Protein AF-A6JK39-F1 (afdb_monomer)

Radius of gyration: 24.79 Å; Cα contacts (8 Å, |Δi|>4): 380; chains: 1; bounding box: 50×40×75 Å

Mean predicted aligned error: 10.91 Å

InterPro domains:
  IPR045126 Trafficking protein particle complex subunit TRAPPC10/Trs130 [PTHR13251] (16-190)

Secondary structure (DSSP, 8-state):
-EEE--SS-EEEEE-TTS-EEEEEE-EEEE-SSEEEEEPPP--TT-EEEE---EEEPPPPPPP---------------TTSHHHHTTSPEEEEEEEEEE-TT-SSPEEEEEEEEE-EEEEEEEEEETTEEEEEEEEEE-SSS-EEEEEEEEEETT--TTEEEEESS--SEEEE-TT-EEEEEEEEEESSSSPPPP-EEEEEEEE-

Solvent-accessible surface area (backbone atoms only — not comparable to full-atom values): 12607 Å² total; per-residue (Å²): 86,82,42,73,70,58,95,70,48,44,33,39,34,22,40,77,86,69,45,82,73,50,73,44,66,50,47,75,50,78,55,90,56,41,34,40,36,34,52,61,86,72,67,87,74,47,45,79,48,70,72,85,55,78,44,73,54,80,76,77,78,74,76,83,74,81,78,88,75,91,80,88,88,88,81,83,87,79,95,80,61,73,78,67,62,79,69,55,53,56,68,48,75,38,35,39,34,36,40,42,74,94,46,99,59,66,50,77,45,83,44,77,47,64,46,48,65,48,78,49,79,46,82,46,74,61,87,92,44,38,29,45,36,38,38,43,30,33,51,36,88,58,48,33,43,34,28,68,63,44,70,44,67,73,62,71,56,88,53,57,43,72,44,76,73,58,72,59,68,64,45,79,44,46,49,68,34,74,50,72,41,39,26,41,52,48,67,78,55,88,78,71,77,82,85,43,72,46,76,49,66,45,76,45,113

Foldseek 3Di:
DKDWPDPFFKKWKAALVRHTDDMDGWDWDDDPAEIETEDDDDDPNIDIDTDTDMDDDPDPPDPPPPPDDDDDDDDDDDPPCPVVVVQAWDKDKHWYWYHYNVDPGTDIDIDIDTDQWDKDWDWDDDPPKIKIKIKIWGSDQAKKKKADKDKDFPVPPPFKDWAWDDDDRIDIAHHGGIDMTMTIIGGDDPPDDDGRIDIDIDMDD

Structure (mmCIF, N/CA/C/O backbone):
data_AF-A6JK39-F1
#
_entry.id   AF-A6JK39-F1
#
loop_
_atom_site.group_PDB
_atom_site.id
_atom_site.type_symbol
_atom_site.label_atom_id
_atom_site.label_alt_id
_atom_site.label_comp_id
_atom_site.label_asym_id
_atom_site.label_entity_id
_atom_site.label_seq_id
_atom_site.pdbx_PDB_ins_code
_atom_site.Cartn_x
_atom_site.Cartn_y
_atom_site.Cartn_z
_atom_site.occupancy
_atom_site.B_iso_or_equiv
_atom_site.auth_seq_id
_atom_site.auth_comp_id
_atom_site.auth_asym_id
_atom_site.auth_atom_id
_atom_site.pdbx_PDB_model_num
ATOM 1 N N . MET A 1 1 ? 12.498 -3.479 1.768 1.00 58.28 1 MET A N 1
ATOM 2 C CA . MET A 1 1 ? 13.118 -4.355 0.742 1.00 58.28 1 MET A CA 1
ATOM 3 C C . MET A 1 1 ? 12.295 -4.226 -0.526 1.00 58.28 1 MET A C 1
ATOM 5 O O . MET A 1 1 ? 11.076 -4.342 -0.426 1.00 58.28 1 MET A O 1
ATOM 9 N N . LEU A 1 2 ? 12.926 -3.950 -1.671 1.00 66.94 2 LEU A N 1
ATOM 10 C CA . LEU A 1 2 ? 12.233 -3.969 -2.959 1.00 66.94 2 LEU A CA 1
ATOM 11 C C . LEU A 1 2 ? 12.022 -5.397 -3.452 1.00 66.94 2 LEU A C 1
ATOM 13 O O . LEU A 1 2 ? 12.954 -6.198 -3.445 1.00 66.94 2 LEU A O 1
ATOM 17 N N . ILE A 1 3 ? 10.814 -5.677 -3.919 1.00 63.34 3 ILE A N 1
ATOM 18 C CA . ILE A 1 3 ? 10.413 -6.934 -4.540 1.00 63.34 3 ILE A CA 1
ATOM 19 C C . ILE A 1 3 ? 10.026 -6.631 -5.985 1.00 63.34 3 ILE A C 1
ATOM 21 O O . ILE A 1 3 ? 9.256 -5.712 -6.246 1.00 63.34 3 ILE A O 1
ATOM 25 N N . LEU A 1 4 ? 10.571 -7.407 -6.918 1.00 68.62 4 LEU A N 1
ATOM 26 C CA . LEU A 1 4 ? 10.144 -7.412 -8.315 1.00 68.62 4 LEU A CA 1
ATOM 27 C C . LEU A 1 4 ? 9.146 -8.554 -8.492 1.00 68.62 4 LEU A C 1
ATOM 29 O O . LEU A 1 4 ? 9.452 -9.694 -8.144 1.00 68.62 4 LEU A O 1
ATOM 33 N N . CYS A 1 5 ? 7.940 -8.232 -8.952 1.00 56.53 5 CYS A N 1
ATOM 34 C CA . CYS A 1 5 ? 6.771 -9.098 -8.760 1.00 56.53 5 CYS A CA 1
ATOM 35 C C . CYS A 1 5 ? 6.516 -10.081 -9.894 1.00 56.53 5 CYS A C 1
ATOM 37 O O . CYS A 1 5 ? 5.834 -11.085 -9.689 1.00 56.53 5 CYS A O 1
ATOM 39 N N . GLN A 1 6 ? 7.074 -9.829 -11.074 1.00 59.44 6 GLN A N 1
ATOM 40 C CA . GLN A 1 6 ? 6.840 -10.695 -12.217 1.00 59.44 6 GLN A CA 1
ATOM 41 C C . GLN A 1 6 ? 7.692 -11.965 -12.141 1.00 59.44 6 GLN A C 1
ATOM 43 O O . GLN A 1 6 ? 8.908 -11.919 -11.939 1.00 59.44 6 GLN A O 1
ATOM 48 N N . ALA A 1 7 ? 7.028 -13.106 -12.360 1.00 58.22 7 ALA A N 1
ATOM 49 C CA . ALA A 1 7 ? 7.650 -14.428 -12.435 1.00 58.22 7 ALA A CA 1
ATOM 50 C C . ALA A 1 7 ? 8.670 -14.534 -13.587 1.00 58.22 7 ALA A C 1
ATOM 52 O O . ALA A 1 7 ? 9.632 -15.291 -13.487 1.00 58.22 7 ALA A O 1
ATOM 53 N N . GLU A 1 8 ? 8.502 -13.733 -14.645 1.00 67.19 8 GLU A N 1
ATOM 54 C CA . GLU A 1 8 ? 9.437 -13.627 -15.764 1.00 67.19 8 GLU A CA 1
ATOM 55 C C . GLU A 1 8 ? 9.634 -12.152 -16.144 1.00 67.19 8 GLU A C 1
ATOM 57 O O . GLU A 1 8 ? 8.937 -11.618 -17.000 1.00 67.19 8 GLU A O 1
ATOM 62 N N . ASN A 1 9 ? 10.593 -11.470 -15.509 1.00 83.88 9 ASN A N 1
ATOM 63 C CA . ASN A 1 9 ? 11.002 -10.121 -15.916 1.00 83.88 9 ASN A CA 1
ATOM 64 C C . ASN A 1 9 ? 11.696 -10.205 -17.290 1.00 83.88 9 ASN A C 1
ATOM 66 O O . ASN A 1 9 ? 12.891 -10.509 -17.364 1.00 83.88 9 ASN A O 1
ATOM 70 N N . ARG A 1 10 ? 10.949 -10.013 -18.384 1.00 89.88 10 ARG A N 1
ATOM 71 C CA . ARG A 1 10 ? 11.444 -10.166 -19.763 1.00 89.88 10 ARG A CA 1
ATOM 72 C C . ARG A 1 10 ? 11.670 -8.823 -20.442 1.00 89.88 10 ARG A C 1
ATOM 74 O O . ARG A 1 10 ? 10.993 -7.838 -20.174 1.00 89.88 10 ARG A O 1
ATOM 81 N N . ALA A 1 11 ? 12.613 -8.833 -21.371 1.00 93.19 11 ALA A N 1
ATOM 82 C CA . ALA A 1 11 ? 12.852 -7.761 -22.313 1.00 93.19 11 ALA A CA 1
ATOM 83 C C . ALA A 1 11 ? 12.685 -8.278 -23.742 1.00 93.19 11 ALA A C 1
ATOM 85 O O . ALA A 1 11 ? 13.106 -9.394 -24.065 1.00 93.19 11 ALA A O 1
ATOM 86 N N . VAL A 1 12 ? 12.080 -7.461 -24.596 1.00 94.19 12 VAL A N 1
ATOM 87 C CA . VAL A 1 12 ? 11.903 -7.714 -26.026 1.00 94.19 12 VAL A CA 1
ATOM 88 C C . VAL A 1 12 ? 12.890 -6.847 -26.796 1.00 94.19 12 VAL A C 1
ATOM 90 O O . VAL A 1 12 ? 13.057 -5.663 -26.508 1.00 94.19 12 VAL A O 1
ATOM 93 N N . VAL A 1 13 ? 13.574 -7.451 -27.761 1.00 95.06 13 VAL A N 1
ATOM 94 C CA . VAL A 1 13 ? 14.535 -6.786 -28.637 1.00 95.06 13 VAL A CA 1
ATOM 95 C C . VAL A 1 13 ? 13.894 -6.606 -30.003 1.00 95.06 13 VAL A C 1
ATOM 97 O O . VAL A 1 13 ? 13.569 -7.589 -30.668 1.00 95.06 13 VAL A O 1
ATOM 100 N N . TYR A 1 14 ? 13.778 -5.362 -30.443 1.00 95.50 14 TYR A N 1
ATOM 101 C CA . TYR A 1 14 ? 13.292 -4.989 -31.763 1.0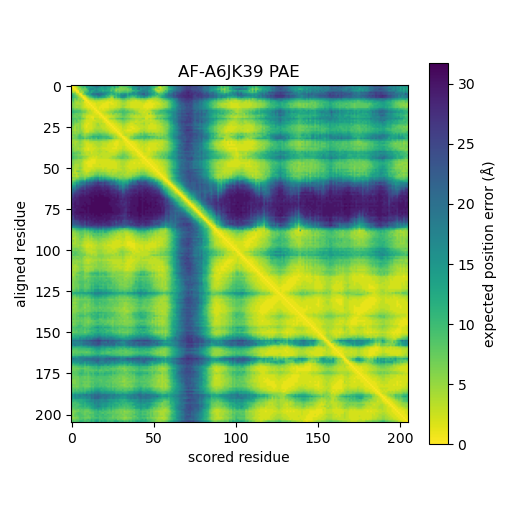0 95.50 14 TYR A CA 1
ATOM 102 C C . TYR A 1 14 ? 14.437 -4.522 -32.658 1.00 95.50 14 TYR A C 1
ATOM 104 O O . TYR A 1 14 ? 15.380 -3.875 -32.197 1.00 95.50 14 TYR A O 1
ATOM 112 N N . SER A 1 15 ? 14.335 -4.804 -33.952 1.00 92.75 15 SER A N 1
ATOM 113 C CA . SER A 1 15 ? 15.200 -4.221 -34.974 1.00 92.75 15 SER A CA 1
ATOM 114 C C . SER A 1 15 ? 14.974 -2.709 -35.099 1.00 92.75 15 SER A C 1
ATOM 116 O O . SER A 1 15 ? 14.016 -2.134 -34.571 1.00 92.75 15 SER A O 1
ATOM 118 N N . ASN A 1 16 ? 15.825 -2.053 -35.886 1.00 90.12 16 ASN A N 1
ATOM 119 C CA . ASN A 1 16 ? 15.630 -0.657 -36.281 1.00 90.12 16 ASN A CA 1
ATOM 120 C C . ASN A 1 16 ? 14.340 -0.423 -37.098 1.00 90.12 16 ASN A C 1
ATOM 122 O O . ASN A 1 16 ? 13.862 0.708 -37.157 1.00 90.12 16 ASN A O 1
ATOM 126 N N . THR A 1 17 ? 13.769 -1.469 -37.705 1.00 92.12 17 THR A N 1
ATOM 127 C CA . THR A 1 17 ? 12.480 -1.441 -38.417 1.00 92.12 17 THR A CA 1
ATOM 128 C C . THR A 1 17 ? 11.285 -1.764 -37.517 1.00 92.12 17 THR A C 1
ATOM 130 O O . THR A 1 17 ? 10.167 -1.821 -38.018 1.00 92.12 17 THR A O 1
ATOM 133 N N . ARG A 1 18 ? 11.496 -1.911 -36.196 1.00 91.06 18 ARG A N 1
ATOM 134 C CA . ARG A 1 18 ? 10.483 -2.300 -35.192 1.00 91.06 18 ARG A CA 1
ATOM 135 C C . ARG A 1 18 ? 9.957 -3.731 -35.333 1.00 91.06 18 ARG A C 1
ATOM 137 O O . ARG A 1 18 ? 8.893 -4.049 -34.814 1.00 91.06 18 ARG A O 1
ATOM 144 N N . GLU A 1 19 ? 10.719 -4.612 -35.970 1.00 93.25 19 GLU A N 1
ATOM 145 C CA . GLU A 1 19 ? 10.404 -6.041 -36.011 1.00 93.25 19 GLU A CA 1
ATOM 146 C C . GLU A 1 19 ? 10.972 -6.735 -34.771 1.00 93.25 19 GLU A C 1
ATOM 148 O O . GLU A 1 19 ? 12.136 -6.532 -34.415 1.00 93.25 19 GLU A O 1
ATOM 153 N N . GLU A 1 20 ? 10.160 -7.548 -34.094 1.00 94.12 20 GLU A N 1
ATOM 154 C CA . GLU A 1 20 ? 10.622 -8.327 -32.945 1.00 94.12 20 GLU A CA 1
ATOM 155 C C . GLU A 1 20 ? 11.677 -9.344 -33.393 1.00 94.12 20 GLU A C 1
ATOM 157 O O . GLU A 1 20 ? 11.421 -10.225 -34.211 1.00 94.12 20 GLU A O 1
ATOM 162 N N . CYS A 1 21 ? 12.880 -9.216 -32.843 1.00 91.69 21 CYS A N 1
ATOM 163 C CA . CYS A 1 21 ? 14.009 -10.088 -33.148 1.00 91.69 21 CYS A CA 1
ATOM 164 C C . CYS A 1 21 ? 14.170 -11.199 -32.111 1.00 91.69 21 CYS A C 1
ATOM 166 O O . CYS A 1 21 ? 14.594 -12.305 -32.442 1.00 91.69 21 CYS A O 1
ATOM 168 N N . SER A 1 22 ? 13.912 -10.894 -30.836 1.00 91.88 22 SER A N 1
ATOM 169 C CA . SER A 1 22 ? 14.078 -11.851 -29.739 1.00 91.88 22 SER A CA 1
ATOM 170 C C . SER A 1 22 ? 13.420 -11.364 -28.454 1.00 91.88 22 SER A C 1
ATOM 172 O O . SER A 1 22 ? 13.196 -10.168 -28.280 1.00 91.88 22 SER A O 1
ATOM 174 N N . SER A 1 23 ? 13.205 -12.280 -27.511 1.00 92.69 23 SER A N 1
ATOM 175 C CA . SER A 1 23 ? 12.793 -11.946 -26.152 1.00 92.69 23 SER A CA 1
ATOM 176 C C . SER A 1 23 ? 13.567 -12.781 -25.132 1.00 92.69 23 SER A C 1
ATOM 178 O O . SER A 1 23 ? 13.673 -14.004 -25.265 1.00 92.69 23 SER A O 1
ATOM 180 N N . ALA A 1 24 ? 14.116 -12.125 -24.110 1.00 91.69 24 ALA A N 1
ATOM 181 C CA . ALA A 1 24 ? 15.035 -12.715 -23.139 1.00 91.69 24 ALA A CA 1
ATOM 182 C C . ALA A 1 24 ? 14.748 -12.235 -21.709 1.00 91.69 24 ALA A C 1
ATOM 184 O O . ALA A 1 24 ? 14.166 -11.174 -21.503 1.00 91.69 24 ALA A O 1
ATOM 185 N N . LEU A 1 25 ? 15.170 -13.016 -20.713 1.00 91.25 25 LEU A N 1
ATOM 186 C CA . LEU A 1 25 ? 15.047 -12.644 -19.301 1.00 91.25 25 LEU A CA 1
ATOM 187 C C . LEU A 1 25 ? 16.064 -11.561 -18.920 1.00 91.25 25 LEU A C 1
ATOM 189 O O . LEU A 1 25 ? 17.230 -11.613 -19.322 1.00 91.25 25 LEU A O 1
ATOM 193 N N . LEU A 1 26 ? 15.622 -10.617 -18.094 1.00 91.31 26 LEU A N 1
ATOM 194 C CA . LEU A 1 26 ? 16.473 -9.631 -17.442 1.00 91.31 26 LEU A CA 1
ATOM 195 C C . LEU A 1 26 ? 17.337 -10.302 -16.371 1.00 91.31 26 LEU A C 1
ATOM 197 O O . LEU A 1 26 ? 16.873 -11.154 -15.609 1.00 91.31 26 LEU A O 1
ATOM 201 N N . ARG A 1 27 ? 18.604 -9.892 -16.273 1.00 90.00 27 ARG A N 1
ATOM 202 C CA . ARG A 1 27 ? 19.486 -10.335 -15.185 1.00 90.00 27 ARG A CA 1
ATOM 203 C C . ARG A 1 27 ? 19.312 -9.409 -13.999 1.00 90.00 27 ARG A C 1
ATOM 205 O O . ARG A 1 27 ? 19.767 -8.274 -14.044 1.00 90.00 27 ARG A O 1
ATOM 212 N N . ILE A 1 28 ? 18.683 -9.891 -12.940 1.00 89.19 28 ILE A N 1
ATOM 213 C CA . ILE A 1 28 ? 18.384 -9.076 -11.763 1.00 89.19 28 ILE A CA 1
ATOM 214 C C . ILE A 1 28 ? 19.277 -9.504 -10.603 1.00 89.19 28 ILE A C 1
ATOM 216 O O . ILE A 1 28 ? 19.364 -10.686 -10.275 1.00 89.19 28 ILE A O 1
ATOM 220 N N . GLN A 1 29 ? 19.924 -8.530 -9.971 1.00 87.25 29 GLN A N 1
ATOM 221 C CA . GLN A 1 29 ? 20.688 -8.710 -8.740 1.00 87.25 29 GLN A CA 1
ATOM 222 C C . GLN A 1 29 ?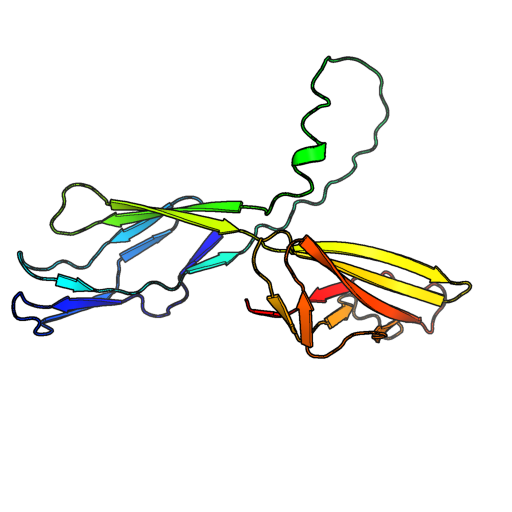 20.243 -7.659 -7.726 1.00 87.25 29 GLN A C 1
ATOM 224 O O . GLN A 1 29 ? 20.483 -6.467 -7.906 1.00 87.25 29 GLN A O 1
ATOM 229 N N . SER A 1 30 ? 19.568 -8.087 -6.664 1.00 83.25 30 SER A N 1
ATOM 230 C CA . SER A 1 30 ? 19.046 -7.197 -5.625 1.00 83.25 30 SER A CA 1
ATOM 231 C C . SER A 1 30 ? 19.944 -7.173 -4.390 1.00 83.25 30 SER A C 1
ATOM 233 O O . SER A 1 30 ? 20.369 -8.218 -3.903 1.00 83.25 30 SER A O 1
ATOM 235 N N . SER A 1 31 ? 20.161 -5.978 -3.847 1.00 78.81 31 SER A N 1
ATOM 236 C CA . SER A 1 31 ? 20.699 -5.735 -2.504 1.00 78.81 31 SER A CA 1
ATOM 237 C C . SER A 1 31 ? 19.721 -4.872 -1.697 1.00 78.81 31 SER A C 1
ATOM 239 O O . SER A 1 31 ? 18.717 -4.401 -2.233 1.00 78.81 31 SER A O 1
ATOM 241 N N . ASP A 1 32 ? 20.036 -4.600 -0.429 1.00 71.06 32 ASP A N 1
ATOM 242 C CA . ASP A 1 32 ? 19.171 -3.807 0.459 1.00 71.06 32 ASP A CA 1
ATOM 243 C C . ASP A 1 32 ? 18.898 -2.381 -0.037 1.00 71.06 32 ASP A C 1
ATOM 245 O O . ASP A 1 32 ? 17.873 -1.799 0.311 1.00 71.06 32 ASP A O 1
ATOM 249 N N . LYS A 1 33 ? 19.815 -1.799 -0.821 1.00 74.56 33 LYS A N 1
ATOM 250 C CA . LYS A 1 33 ? 19.746 -0.388 -1.251 1.00 74.56 33 LYS A CA 1
ATOM 251 C C . LYS A 1 33 ? 19.745 -0.189 -2.761 1.00 74.56 33 LYS A C 1
ATOM 253 O O . LYS A 1 33 ? 19.384 0.888 -3.239 1.00 74.56 33 LYS A O 1
ATOM 258 N N . VAL A 1 34 ? 20.223 -1.185 -3.502 1.00 82.88 34 VAL A N 1
ATOM 259 C CA . VAL A 1 34 ? 20.406 -1.095 -4.950 1.00 82.88 34 VAL A CA 1
ATOM 260 C C . VAL A 1 34 ? 19.966 -2.392 -5.607 1.00 82.88 34 VAL A C 1
ATOM 262 O O . VAL A 1 34 ? 20.377 -3.470 -5.179 1.00 82.88 34 VAL A O 1
ATOM 265 N N . THR A 1 35 ? 19.181 -2.284 -6.673 1.00 89.25 35 THR A N 1
ATOM 266 C CA . THR A 1 35 ? 18.868 -3.405 -7.566 1.00 89.25 35 THR A CA 1
ATOM 267 C C . THR A 1 35 ? 19.543 -3.171 -8.910 1.00 89.25 35 THR A C 1
ATOM 269 O O . THR A 1 35 ? 19.259 -2.167 -9.556 1.00 89.25 35 THR A O 1
ATOM 272 N N . SER A 1 36 ? 20.434 -4.071 -9.327 1.00 90.94 36 SER A N 1
ATOM 273 C CA . SER A 1 36 ? 21.041 -4.051 -10.663 1.00 90.94 36 SER A CA 1
ATOM 274 C C . SER A 1 36 ? 20.210 -4.874 -11.637 1.00 90.94 36 SER A C 1
ATOM 276 O O . SER A 1 36 ? 19.794 -5.988 -11.312 1.00 90.94 36 SER A O 1
ATOM 278 N N . ILE A 1 37 ? 19.984 -4.330 -12.827 1.00 92.31 37 ILE A N 1
ATOM 279 C CA . ILE A 1 37 ? 19.212 -4.928 -13.910 1.00 92.31 37 ILE A CA 1
ATOM 280 C C . ILE A 1 37 ? 20.078 -4.917 -15.165 1.00 92.31 37 ILE A C 1
ATOM 282 O O . ILE A 1 37 ? 20.282 -3.879 -15.790 1.00 92.31 37 ILE A O 1
ATOM 286 N N . GLY A 1 38 ? 20.578 -6.087 -15.541 1.00 92.69 38 GLY A N 1
ATOM 287 C CA . GLY A 1 38 ? 21.288 -6.302 -16.791 1.00 92.69 38 GLY A CA 1
ATOM 288 C C . GLY A 1 38 ? 20.319 -6.579 -17.930 1.00 92.69 38 GLY A C 1
ATOM 289 O O . GLY A 1 38 ? 19.594 -7.580 -17.901 1.00 92.69 38 GLY A O 1
ATOM 290 N N . LEU A 1 39 ? 20.341 -5.711 -18.941 1.00 93.88 39 LEU A N 1
ATOM 291 C CA . LEU A 1 39 ? 19.601 -5.910 -20.183 1.00 93.88 39 LEU A CA 1
ATOM 292 C C . LEU A 1 39 ? 20.247 -7.031 -21.023 1.00 93.88 39 LEU A C 1
ATOM 294 O O . LEU A 1 39 ? 21.458 -7.265 -20.923 1.00 93.88 39 LEU A O 1
ATOM 298 N N . PRO A 1 40 ? 19.469 -7.750 -21.854 1.00 93.56 40 PRO A N 1
ATOM 299 C CA . PRO A 1 40 ? 20.019 -8.776 -22.730 1.00 93.56 40 PRO A CA 1
ATOM 300 C C . PRO A 1 40 ? 20.968 -8.173 -23.770 1.00 93.56 40 PRO A C 1
ATOM 302 O O . PRO A 1 40 ? 20.851 -7.013 -24.158 1.00 93.56 40 PRO A O 1
ATOM 305 N N . THR A 1 41 ? 21.902 -8.984 -24.263 1.00 91.75 41 THR A N 1
ATOM 306 C CA . THR A 1 41 ? 22.772 -8.590 -25.374 1.00 91.75 41 THR A CA 1
ATOM 307 C C . THR A 1 41 ? 21.953 -8.405 -26.644 1.00 91.75 41 THR A C 1
ATOM 309 O O . THR A 1 41 ? 21.215 -9.310 -27.029 1.00 91.75 41 THR A O 1
ATOM 312 N N . ALA A 1 42 ? 22.137 -7.279 -27.327 1.00 91.94 42 ALA A N 1
ATOM 313 C CA . ALA A 1 42 ? 21.482 -6.990 -28.594 1.00 91.94 42 ALA A CA 1
ATOM 314 C C . ALA A 1 42 ? 22.451 -6.275 -29.553 1.00 91.94 42 ALA A C 1
ATOM 316 O O . ALA A 1 42 ? 23.362 -5.574 -29.093 1.00 91.94 42 ALA A O 1
ATOM 317 N N . PRO A 1 43 ? 22.293 -6.434 -30.881 1.00 90.44 43 PRO A N 1
ATOM 318 C CA . PRO A 1 43 ? 23.129 -5.727 -31.844 1.00 90.44 43 PRO A CA 1
ATOM 319 C C . PRO A 1 43 ? 22.934 -4.210 -31.754 1.00 90.44 43 PRO A C 1
ATOM 321 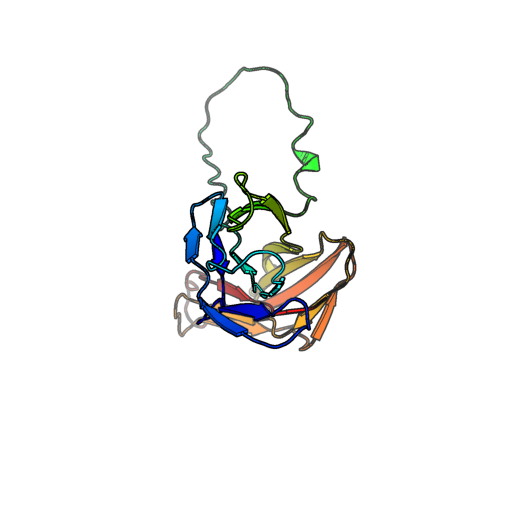O O . PRO A 1 43 ? 21.940 -3.723 -31.216 1.00 90.44 43 PRO A O 1
ATOM 324 N N . ALA A 1 44 ? 23.877 -3.444 -32.304 1.00 88.50 44 ALA A N 1
ATOM 325 C CA . ALA A 1 44 ? 23.731 -1.994 -32.391 1.00 88.50 44 ALA A CA 1
ATOM 326 C C . ALA A 1 44 ? 22.447 -1.605 -33.153 1.00 88.50 44 ALA A C 1
ATOM 328 O O . ALA A 1 44 ? 21.965 -2.355 -34.007 1.00 88.50 44 ALA A O 1
ATOM 329 N N . TYR A 1 45 ? 21.907 -0.423 -32.843 1.00 88.69 45 TYR A N 1
ATOM 330 C CA . TYR A 1 45 ? 20.706 0.154 -33.471 1.00 88.69 45 TYR A CA 1
ATOM 331 C C . TYR A 1 45 ? 19.399 -0.635 -33.274 1.00 88.69 45 TYR A C 1
ATOM 333 O O . TYR A 1 45 ? 18.401 -0.328 -33.923 1.00 88.69 45 TYR A O 1
ATOM 341 N N . HIS A 1 46 ? 19.392 -1.622 -32.378 1.00 93.06 46 HIS A N 1
ATOM 342 C CA . HIS A 1 46 ? 18.175 -2.285 -31.915 1.00 93.06 46 HIS A CA 1
ATOM 343 C C . HIS A 1 46 ? 17.565 -1.520 -30.737 1.00 93.06 46 HIS A C 1
ATOM 345 O O . HIS A 1 46 ? 18.231 -0.713 -30.086 1.00 93.06 46 HIS A O 1
ATOM 351 N N . VAL A 1 47 ? 16.296 -1.791 -30.452 1.00 93.25 47 VAL A N 1
ATOM 352 C CA . VAL A 1 47 ? 15.574 -1.240 -29.301 1.00 93.25 47 VAL A CA 1
ATOM 353 C C . VAL A 1 47 ? 15.292 -2.374 -28.323 1.00 93.25 47 VAL A C 1
ATOM 355 O O . VAL A 1 47 ? 14.774 -3.408 -28.727 1.00 93.25 47 VAL A O 1
ATOM 358 N N . ILE A 1 48 ? 15.635 -2.193 -27.047 1.00 94.19 48 ILE A N 1
ATOM 359 C CA . ILE A 1 48 ? 15.248 -3.113 -25.970 1.00 94.19 48 ILE A CA 1
ATOM 360 C C . ILE A 1 48 ? 14.101 -2.467 -25.194 1.00 94.19 48 ILE A C 1
ATOM 362 O O . ILE A 1 48 ? 14.274 -1.378 -24.649 1.00 94.19 48 ILE A O 1
ATOM 366 N N . GLU A 1 49 ? 12.959 -3.143 -25.125 1.00 93.75 49 GLU A N 1
ATOM 367 C CA . GLU A 1 49 ? 11.793 -2.729 -24.339 1.00 93.75 49 GLU A CA 1
ATOM 368 C C . GLU A 1 49 ? 11.528 -3.745 -23.228 1.00 93.75 49 GLU A C 1
ATOM 370 O O . GLU A 1 49 ? 11.658 -4.952 -23.430 1.00 93.75 49 GLU A O 1
ATOM 375 N N . PHE A 1 50 ? 11.188 -3.261 -22.037 1.00 91.44 50 PHE A N 1
ATOM 376 C CA . PHE A 1 50 ? 10.874 -4.087 -20.875 1.00 91.44 50 PHE A CA 1
ATOM 377 C C . PHE A 1 50 ? 9.974 -3.307 -19.916 1.00 91.44 50 PHE A C 1
ATOM 379 O O . PHE A 1 50 ? 9.984 -2.075 -19.906 1.00 91.44 50 PHE A O 1
ATOM 386 N N . GLU A 1 51 ? 9.228 -4.031 -19.091 1.00 89.50 51 GLU A N 1
ATOM 387 C CA . GLU A 1 51 ? 8.360 -3.483 -18.052 1.00 89.50 51 GLU A CA 1
ATOM 388 C C . GLU A 1 51 ? 8.770 -4.073 -16.699 1.00 89.50 51 GLU A C 1
ATOM 390 O O . GLU A 1 51 ? 9.212 -5.220 -16.625 1.00 89.50 51 GLU A O 1
ATOM 395 N N . LEU A 1 52 ? 8.678 -3.276 -15.634 1.00 85.12 52 LEU A N 1
ATOM 396 C CA . LEU A 1 52 ? 9.015 -3.703 -14.278 1.00 85.12 52 LEU A CA 1
ATOM 397 C C . LEU A 1 52 ? 7.871 -3.359 -13.335 1.00 85.12 52 LEU A C 1
ATOM 399 O O . LEU A 1 52 ? 7.530 -2.190 -13.166 1.00 85.12 52 LEU A O 1
ATOM 403 N N . GLU A 1 53 ? 7.354 -4.376 -12.656 1.00 84.62 53 GLU A N 1
ATOM 404 C CA . GLU A 1 53 ? 6.431 -4.204 -11.541 1.00 84.62 53 GLU A CA 1
ATOM 405 C C . GLU A 1 53 ? 7.202 -4.302 -10.223 1.00 84.62 53 GLU A C 1
ATOM 407 O O . GLU A 1 53 ? 7.875 -5.301 -9.943 1.00 84.62 53 GLU A O 1
ATOM 412 N N . VAL A 1 54 ? 7.128 -3.237 -9.427 1.00 81.38 54 VAL A N 1
ATOM 413 C CA . VAL A 1 54 ? 7.940 -3.059 -8.224 1.00 81.38 54 VAL A CA 1
ATOM 414 C C . VAL A 1 54 ? 7.031 -2.908 -7.009 1.00 81.38 54 VAL A C 1
ATOM 416 O O . VAL A 1 54 ? 6.226 -1.981 -6.944 1.00 81.38 54 VAL A O 1
ATOM 419 N N . LEU A 1 55 ? 7.219 -3.763 -6.005 1.00 79.25 55 LEU A N 1
ATOM 420 C CA . LEU A 1 55 ? 6.602 -3.633 -4.688 1.00 79.25 55 LEU A CA 1
ATOM 421 C C . LEU A 1 55 ? 7.651 -3.276 -3.637 1.00 79.25 55 LEU A C 1
ATOM 423 O O . LEU A 1 55 ? 8.733 -3.857 -3.580 1.00 79.25 55 LEU A O 1
ATOM 427 N N . SER A 1 56 ? 7.305 -2.345 -2.754 1.00 76.31 56 SER A N 1
ATOM 428 C CA . SER A 1 56 ? 8.099 -2.032 -1.569 1.00 76.31 56 SER A CA 1
ATOM 429 C C . SER A 1 56 ? 7.347 -2.484 -0.329 1.00 76.31 56 SER A C 1
ATOM 431 O O . SER A 1 56 ? 6.234 -2.027 -0.073 1.00 76.31 56 SER A O 1
ATOM 433 N N . LEU A 1 57 ? 7.958 -3.376 0.451 1.00 70.62 57 LEU A N 1
ATOM 434 C CA . LEU A 1 57 ? 7.462 -3.683 1.786 1.00 70.62 57 LEU A CA 1
ATOM 435 C C . LEU A 1 57 ? 7.987 -2.623 2.758 1.00 70.62 57 LEU A C 1
ATOM 437 O O . LEU A 1 57 ? 9.216 -2.520 2.909 1.00 70.62 57 LEU A O 1
ATOM 441 N N . PRO A 1 58 ? 7.102 -1.862 3.429 1.00 65.69 58 PRO A N 1
ATOM 442 C CA . PRO A 1 58 ? 7.531 -0.985 4.501 1.00 65.69 58 PRO A CA 1
ATOM 443 C C . PRO A 1 58 ? 8.170 -1.833 5.600 1.00 65.69 58 PRO A C 1
ATOM 445 O O . PRO A 1 58 ? 7.616 -2.843 6.039 1.00 65.69 58 PRO A O 1
ATOM 448 N N . SER A 1 59 ? 9.365 -1.437 6.030 1.00 56.81 59 SER A N 1
ATOM 449 C CA . SER A 1 59 ? 9.996 -2.027 7.207 1.00 56.81 59 SER A CA 1
ATOM 450 C C . SER A 1 59 ? 9.087 -1.771 8.408 1.00 56.81 59 SER A C 1
ATOM 452 O O . SER A 1 59 ? 8.663 -0.632 8.612 1.00 56.81 59 SER A O 1
ATOM 454 N N . ALA A 1 60 ? 8.763 -2.812 9.183 1.00 50.19 60 ALA A N 1
ATOM 455 C CA . ALA A 1 60 ? 7.966 -2.648 10.395 1.00 50.19 60 ALA A CA 1
ATOM 456 C C . ALA A 1 60 ? 8.617 -1.565 11.274 1.00 50.19 60 ALA A C 1
ATOM 458 O O . ALA A 1 60 ? 9.836 -1.626 11.476 1.00 50.19 60 ALA A O 1
ATOM 459 N N . PRO A 1 61 ? 7.863 -0.566 11.769 1.00 47.06 61 PRO A N 1
ATOM 460 C CA . PRO A 1 61 ? 8.425 0.372 12.722 1.00 47.06 61 PRO A CA 1
ATOM 461 C C . PRO A 1 61 ? 8.905 -0.448 13.919 1.00 47.06 61 PRO A C 1
ATOM 463 O O . PRO A 1 61 ? 8.126 -1.191 14.519 1.00 47.06 61 PRO A O 1
ATOM 466 N N . ALA A 1 62 ? 10.205 -0.368 14.215 1.00 35.41 62 ALA A N 1
ATOM 467 C CA . ALA A 1 62 ? 10.741 -0.906 15.453 1.00 35.41 62 ALA A CA 1
ATOM 468 C C . ALA A 1 62 ? 9.891 -0.322 16.580 1.00 35.41 62 ALA A C 1
ATOM 470 O O . ALA A 1 62 ? 9.678 0.894 16.618 1.00 35.41 62 ALA A O 1
ATOM 471 N N . ALA A 1 63 ? 9.342 -1.191 17.429 1.00 36.75 63 ALA A N 1
ATOM 472 C CA . ALA A 1 63 ? 8.630 -0.757 18.613 1.00 36.75 63 ALA A CA 1
ATOM 473 C C . ALA A 1 63 ? 9.511 0.280 19.313 1.00 36.75 63 ALA A C 1
ATOM 475 O O . ALA A 1 63 ? 10.683 0.021 19.589 1.00 36.75 63 ALA A O 1
ATOM 476 N N . VAL A 1 64 ? 8.965 1.476 19.525 1.00 41.25 64 VAL A N 1
ATOM 477 C CA . VAL A 1 64 ? 9.554 2.441 20.443 1.00 41.25 64 VAL A CA 1
ATOM 478 C C . VAL A 1 64 ? 9.439 1.778 21.811 1.00 41.25 64 VAL A C 1
ATOM 480 O O . VAL A 1 64 ? 8.411 1.872 22.475 1.00 41.25 64 VAL A O 1
ATOM 483 N N . GLU A 1 65 ? 10.443 0.980 22.173 1.00 31.38 65 GLU A N 1
ATOM 484 C CA . GLU A 1 65 ? 10.633 0.535 23.543 1.00 31.38 65 GLU A CA 1
ATOM 485 C C . GLU A 1 65 ? 10.955 1.793 24.343 1.00 31.38 65 GLU A C 1
ATOM 487 O O . GLU A 1 65 ? 12.085 2.284 24.349 1.00 31.38 65 GLU A O 1
ATOM 492 N N . ASP A 1 66 ? 9.928 2.345 24.986 1.00 35.22 66 ASP A N 1
ATOM 493 C CA . ASP A 1 66 ? 10.079 3.284 26.088 1.00 35.22 66 ASP A CA 1
ATOM 494 C C . ASP A 1 66 ? 10.837 2.567 27.214 1.00 35.22 66 ASP A C 1
ATOM 496 O O . ASP A 1 66 ? 10.263 2.002 28.146 1.00 35.22 66 ASP A O 1
ATOM 500 N N . SER A 1 67 ? 12.167 2.561 27.129 1.00 33.75 67 SER A N 1
ATOM 501 C CA . SER A 1 67 ? 13.031 2.162 28.230 1.00 33.75 67 SER A CA 1
ATOM 502 C C . SER A 1 67 ? 13.031 3.285 29.269 1.00 33.75 67 SER A C 1
ATOM 504 O O . SER A 1 67 ? 13.935 4.121 29.326 1.00 33.75 67 SER A O 1
ATOM 506 N N . SER A 1 68 ? 11.989 3.324 30.097 1.00 38.19 68 SER A N 1
ATOM 507 C CA . SER A 1 68 ? 11.958 4.129 31.310 1.00 38.19 68 SER A CA 1
ATOM 508 C C . SER A 1 68 ? 12.915 3.529 32.346 1.00 38.19 68 SER A C 1
ATOM 510 O O . SER A 1 68 ? 12.523 2.667 33.134 1.00 38.19 68 SER A O 1
ATOM 512 N N . ILE A 1 69 ? 14.169 3.988 32.376 1.00 37.66 69 ILE A N 1
ATOM 513 C CA . ILE A 1 69 ? 15.020 3.871 33.567 1.00 37.66 69 ILE A CA 1
ATOM 514 C C . ILE A 1 69 ? 15.575 5.254 33.920 1.00 37.66 69 ILE A C 1
ATOM 516 O O . ILE A 1 69 ? 16.253 5.921 33.145 1.00 37.66 69 ILE A O 1
ATOM 520 N N . LEU A 1 70 ? 15.206 5.657 35.130 1.00 39.84 70 LEU A N 1
ATOM 521 C CA . LEU A 1 70 ? 15.525 6.869 35.869 1.00 39.84 70 LEU A CA 1
ATOM 522 C C . LEU A 1 70 ? 17.038 7.020 36.142 1.00 39.84 70 LEU A C 1
ATOM 524 O O . LEU A 1 70 ? 17.652 6.106 36.686 1.00 39.84 70 LEU A O 1
ATOM 528 N N . GLY A 1 71 ? 17.605 8.202 35.854 1.00 29.39 71 GLY A N 1
ATOM 529 C CA . GLY A 1 71 ? 18.958 8.611 36.268 1.00 29.39 71 GLY A CA 1
ATOM 530 C C . GLY A 1 71 ? 19.445 9.920 35.613 1.00 29.39 71 GLY A C 1
ATOM 531 O O . GLY A 1 71 ? 19.878 9.921 34.472 1.00 29.39 71 GLY A O 1
ATOM 532 N N . THR A 1 72 ? 19.331 11.024 36.349 1.00 34.59 72 THR A N 1
ATOM 533 C CA . THR A 1 72 ? 19.635 12.462 36.105 1.00 34.59 72 THR A CA 1
ATOM 534 C C . THR A 1 72 ? 21.091 12.798 35.664 1.00 34.59 72 THR A C 1
ATOM 536 O O . THR A 1 72 ? 21.965 11.962 35.862 1.00 34.59 72 THR A O 1
ATOM 539 N N . PRO A 1 73 ? 21.445 14.076 35.356 1.00 48.22 73 PRO A N 1
ATOM 540 C CA . PRO A 1 73 ? 21.089 14.959 34.230 1.00 48.22 73 PRO A CA 1
ATOM 541 C C . PRO A 1 73 ? 22.301 15.298 33.310 1.00 48.22 73 PRO A C 1
ATOM 543 O O . PRO A 1 73 ? 23.433 14.938 33.595 1.00 48.22 73 PRO A O 1
ATOM 546 N N . GLU A 1 74 ? 22.039 16.104 32.270 1.00 29.25 74 GLU A N 1
ATOM 547 C CA . GLU A 1 74 ? 22.983 16.852 31.406 1.00 29.25 74 GLU A CA 1
ATOM 548 C C . GLU A 1 74 ? 23.428 16.189 30.087 1.00 29.25 74 GLU A C 1
ATOM 550 O O . GLU A 1 74 ? 24.406 15.458 30.024 1.00 29.25 74 GLU A O 1
ATOM 555 N N . LEU A 1 75 ? 22.810 16.609 28.973 1.00 32.81 75 LEU A N 1
ATOM 556 C CA . LEU A 1 75 ? 23.554 17.373 27.966 1.00 32.81 75 LEU A CA 1
ATOM 557 C C . LEU A 1 75 ? 22.618 18.183 27.057 1.00 32.81 75 LEU A C 1
ATOM 559 O O . LEU A 1 75 ? 21.522 17.782 26.681 1.00 32.81 75 LEU A O 1
ATOM 563 N N . HIS A 1 76 ? 23.106 19.370 26.736 1.00 36.91 76 HIS A N 1
ATOM 564 C CA . HIS A 1 76 ? 22.502 20.453 25.988 1.00 36.91 76 HIS A CA 1
ATOM 565 C C . HIS A 1 76 ? 21.762 20.121 24.679 1.00 36.91 76 HIS A C 1
ATOM 567 O O . HIS A 1 76 ? 22.261 19.430 23.799 1.00 36.91 76 HIS A O 1
ATOM 573 N N . ARG A 1 77 ? 20.662 20.872 24.503 1.00 43.91 77 ARG A N 1
ATOM 574 C CA . ARG A 1 77 ? 20.205 21.518 23.256 1.00 43.91 77 ARG A CA 1
ATOM 575 C C . ARG A 1 77 ? 20.132 20.632 22.005 1.00 43.91 77 ARG A C 1
ATOM 577 O O . ARG A 1 77 ? 21.024 20.686 21.166 1.00 43.91 77 ARG A O 1
ATOM 584 N N . LYS A 1 78 ? 18.955 20.037 21.770 1.00 40.38 78 LYS A N 1
ATOM 585 C CA . LYS A 1 78 ? 18.281 20.071 20.449 1.00 40.38 78 LYS A CA 1
ATOM 586 C C . LYS A 1 78 ? 16.807 19.631 20.510 1.00 40.38 78 LYS A C 1
ATOM 588 O O . LYS A 1 78 ? 16.333 18.816 19.733 1.00 40.38 78 LYS A O 1
ATOM 593 N N . GLN A 1 79 ? 16.037 20.225 21.415 1.00 42.47 79 GLN A N 1
ATOM 594 C CA . GLN A 1 79 ? 14.582 20.059 21.462 1.00 42.47 79 GLN A CA 1
ATOM 595 C C . GLN A 1 79 ? 13.910 21.116 20.565 1.00 42.47 79 GLN A C 1
ATOM 597 O O . GLN A 1 79 ? 13.360 22.097 21.056 1.00 42.47 79 GLN A O 1
ATOM 602 N N . LYS A 1 80 ? 14.033 20.985 19.235 1.00 39.72 80 LYS A N 1
ATOM 603 C CA . LYS A 1 80 ? 13.219 21.788 18.293 1.00 39.72 80 LYS A CA 1
ATOM 604 C C . LYS A 1 80 ? 12.889 21.118 16.947 1.00 39.72 80 LYS A C 1
ATOM 606 O O . LYS A 1 80 ? 12.188 21.732 16.158 1.00 39.72 80 LYS A O 1
ATOM 611 N N . ASP A 1 81 ? 13.297 19.870 16.703 1.00 38.50 81 ASP A N 1
ATOM 612 C CA . ASP A 1 81 ? 12.939 19.157 15.457 1.00 38.50 81 ASP A CA 1
ATOM 613 C C . ASP A 1 81 ? 12.029 17.932 15.657 1.00 38.50 81 ASP A C 1
ATOM 615 O O . ASP A 1 81 ? 11.538 17.373 14.681 1.00 38.50 81 ASP A O 1
ATOM 619 N N . SER A 1 82 ? 11.714 17.541 16.898 1.00 42.38 82 SER A N 1
ATOM 620 C CA . SER A 1 82 ? 10.915 16.327 17.144 1.00 42.38 82 SER A CA 1
ATOM 621 C C . SER A 1 82 ? 9.466 16.434 16.652 1.00 42.38 82 SER A C 1
ATOM 623 O O . SER A 1 82 ? 8.908 15.442 16.211 1.00 42.38 82 SER A O 1
ATOM 625 N N . GLN A 1 83 ? 8.857 17.625 16.676 1.00 40.84 83 GLN A N 1
ATOM 626 C CA . GLN A 1 83 ? 7.433 17.787 16.337 1.00 40.84 83 GLN A CA 1
ATOM 627 C C . GLN A 1 83 ? 7.147 17.768 14.827 1.00 40.84 83 GLN A C 1
ATOM 629 O O . GLN A 1 83 ? 6.002 17.598 14.420 1.00 40.84 83 GLN A O 1
ATOM 634 N N . ARG A 1 84 ? 8.163 17.968 13.974 1.00 44.88 84 ARG A N 1
ATOM 635 C CA . ARG A 1 84 ? 7.973 18.013 12.513 1.00 44.88 84 ARG A CA 1
ATOM 636 C C . ARG A 1 84 ? 8.048 16.635 11.859 1.00 44.88 84 ARG A C 1
ATOM 638 O O . ARG A 1 84 ? 7.522 16.466 10.765 1.00 44.88 84 ARG A O 1
ATOM 645 N N . ALA A 1 85 ? 8.672 15.669 12.531 1.00 51.97 85 ALA A N 1
ATOM 646 C CA . ALA A 1 85 ? 8.766 14.293 12.058 1.00 51.97 85 ALA A CA 1
ATOM 647 C C . ALA A 1 85 ? 7.428 13.535 12.173 1.00 51.97 85 ALA A C 1
ATOM 649 O O . ALA A 1 85 ? 7.179 12.633 11.381 1.00 51.97 85 ALA A O 1
ATOM 650 N N . ASP A 1 86 ? 6.542 13.938 13.092 1.00 56.22 86 ASP A N 1
ATOM 651 C CA . ASP A 1 86 ? 5.305 13.203 13.415 1.00 56.22 86 ASP A CA 1
ATOM 652 C C . ASP A 1 86 ? 4.209 13.249 12.332 1.00 56.22 86 ASP A C 1
ATOM 654 O O . ASP A 1 86 ? 3.234 12.493 12.402 1.00 56.22 86 ASP A O 1
ATOM 658 N N . HIS A 1 87 ? 4.343 14.130 11.336 1.00 64.62 87 HIS A N 1
ATOM 659 C CA . HIS A 1 87 ? 3.315 14.388 10.319 1.00 64.62 87 HIS A CA 1
ATOM 660 C C . HIS A 1 87 ? 3.793 14.185 8.876 1.00 64.62 87 HIS A C 1
ATOM 662 O O . HIS A 1 87 ? 3.088 14.567 7.944 1.00 64.62 87 HIS A O 1
ATOM 668 N N . CYS A 1 88 ? 4.979 13.611 8.670 1.00 77.50 88 CYS A N 1
ATOM 669 C CA . CYS A 1 88 ? 5.505 13.347 7.334 1.00 77.50 88 CYS A CA 1
ATOM 670 C C . CYS A 1 88 ? 5.286 11.882 6.944 1.00 77.50 88 CYS A C 1
ATOM 672 O O . CYS A 1 88 ? 5.419 10.989 7.781 1.00 77.50 88 CYS A O 1
ATOM 674 N N . MET A 1 89 ? 4.986 11.629 5.666 1.00 86.81 89 MET A N 1
ATOM 675 C CA . MET A 1 89 ? 4.992 10.271 5.118 1.00 86.81 89 MET A CA 1
ATOM 676 C C . MET A 1 89 ? 6.364 9.631 5.350 1.00 86.81 89 MET A C 1
ATOM 678 O O . MET A 1 89 ? 7.399 10.273 5.152 1.00 86.81 89 MET A O 1
ATOM 682 N N . VAL A 1 90 ? 6.369 8.357 5.739 1.00 85.56 90 VAL A N 1
ATOM 683 C CA . VAL A 1 90 ? 7.604 7.571 5.798 1.00 85.56 90 VAL A CA 1
ATOM 684 C C . VAL A 1 90 ? 7.997 7.222 4.371 1.00 85.56 90 VAL A C 1
ATOM 686 O O . VAL A 1 90 ? 7.249 6.534 3.674 1.00 85.56 90 VAL A O 1
ATOM 689 N N . THR A 1 91 ? 9.161 7.699 3.938 1.00 86.62 91 THR A N 1
ATOM 690 C CA . THR A 1 91 ? 9.697 7.446 2.600 1.00 86.62 91 THR A CA 1
ATOM 691 C C . THR A 1 91 ? 10.843 6.446 2.655 1.00 86.62 91 THR A C 1
ATOM 693 O O . THR A 1 91 ? 11.729 6.539 3.503 1.00 86.62 91 THR A O 1
ATOM 696 N N . THR A 1 92 ? 10.848 5.492 1.733 1.00 85.62 92 THR A N 1
ATOM 697 C CA . THR A 1 92 ? 11.959 4.571 1.497 1.00 85.62 92 THR A CA 1
ATOM 698 C C . THR A 1 92 ? 12.502 4.829 0.105 1.00 85.62 92 THR A C 1
ATOM 700 O O . THR A 1 92 ? 11.801 4.608 -0.881 1.00 85.62 92 THR A O 1
ATOM 703 N N . ASP A 1 93 ? 13.750 5.277 0.028 1.00 87.06 93 ASP A N 1
ATOM 704 C CA . ASP A 1 93 ? 14.439 5.450 -1.244 1.00 87.06 93 ASP A CA 1
ATOM 705 C C . ASP A 1 93 ? 15.141 4.158 -1.646 1.00 87.06 93 ASP A C 1
ATOM 707 O O . ASP A 1 93 ? 15.817 3.514 -0.838 1.00 87.06 93 ASP A O 1
ATOM 711 N N . HIS A 1 94 ? 15.033 3.809 -2.920 1.00 86.00 94 HIS A N 1
ATOM 712 C CA . HIS A 1 94 ? 15.736 2.683 -3.510 1.00 86.00 94 HIS A CA 1
ATOM 713 C C . HIS A 1 94 ? 16.309 3.073 -4.863 1.00 86.00 94 HIS A C 1
ATOM 715 O O . HIS A 1 94 ? 15.697 3.822 -5.622 1.00 86.00 94 HIS A O 1
ATOM 721 N N . LYS A 1 95 ? 17.494 2.560 -5.191 1.00 90.06 95 LYS A N 1
ATOM 722 C CA . LYS A 1 95 ? 18.127 2.830 -6.483 1.00 90.06 95 LYS A CA 1
ATOM 723 C C . LYS A 1 95 ? 18.063 1.606 -7.378 1.00 90.06 95 LYS A C 1
ATOM 725 O O . LYS A 1 95 ? 18.394 0.500 -6.959 1.00 90.06 95 LYS A O 1
ATOM 730 N N . VAL A 1 96 ? 17.688 1.812 -8.627 1.00 90.94 96 VAL A N 1
ATOM 731 C CA . VAL A 1 96 ? 17.778 0.803 -9.678 1.00 90.94 96 VAL A CA 1
ATOM 732 C C . VAL A 1 96 ? 18.921 1.192 -10.601 1.00 90.94 96 VAL A C 1
ATOM 734 O O . VAL A 1 96 ? 18.977 2.321 -11.075 1.00 90.94 96 VAL A O 1
ATOM 737 N N . SER A 1 97 ? 19.854 0.276 -10.823 1.00 92.88 97 SER A N 1
ATOM 738 C CA . SER A 1 97 ? 20.948 0.425 -11.778 1.00 92.88 97 SER A CA 1
ATOM 739 C C . SER A 1 97 ? 20.637 -0.423 -13.002 1.00 92.88 97 SER A C 1
ATOM 741 O O . SER A 1 97 ? 20.351 -1.605 -12.858 1.00 92.88 97 SER A O 1
ATOM 743 N N . ILE A 1 98 ? 20.670 0.161 -14.195 1.00 93.38 98 ILE A N 1
ATOM 744 C CA . ILE A 1 98 ? 20.398 -0.530 -15.456 1.00 93.38 98 ILE A CA 1
ATOM 745 C C . ILE A 1 98 ? 21.695 -0.628 -16.252 1.00 93.38 98 ILE A C 1
ATOM 747 O O . ILE A 1 98 ? 22.250 0.390 -16.678 1.00 93.38 98 ILE A O 1
ATOM 751 N N . ASP A 1 99 ? 22.147 -1.858 -16.480 1.00 93.94 99 ASP A N 1
ATOM 752 C CA . ASP A 1 99 ? 23.334 -2.173 -17.266 1.00 93.94 99 ASP A CA 1
ATOM 753 C C . ASP A 1 99 ? 22.913 -2.422 -18.720 1.00 93.94 99 ASP A C 1
ATOM 755 O O . ASP A 1 99 ? 22.330 -3.454 -19.066 1.00 93.94 99 ASP A O 1
ATOM 759 N N . CYS A 1 100 ? 23.171 -1.430 -19.571 1.00 90.88 100 CYS A N 1
ATOM 760 C CA . CYS A 1 100 ? 22.822 -1.450 -20.988 1.00 90.88 100 CYS A CA 1
ATOM 761 C C . CYS A 1 100 ? 23.983 -2.015 -21.826 1.00 90.88 100 CYS A C 1
ATOM 763 O O . CYS A 1 100 ? 25.105 -1.532 -21.677 1.00 90.88 100 CYS A O 1
ATOM 765 N N . PRO A 1 101 ? 23.752 -2.970 -22.752 1.00 91.69 101 PRO A N 1
ATOM 766 C CA . PRO A 1 101 ? 24.822 -3.630 -23.511 1.00 91.69 101 PRO A CA 1
ATOM 767 C C . PRO A 1 101 ? 25.622 -2.684 -24.417 1.00 91.69 101 PRO A C 1
ATOM 769 O O . PRO A 1 101 ? 26.742 -3.007 -24.801 1.00 91.69 101 PRO A O 1
ATOM 772 N N . TRP A 1 102 ? 25.058 -1.527 -24.771 1.00 92.31 102 TRP A N 1
ATOM 773 C CA . TRP A 1 102 ? 25.709 -0.530 -25.629 1.00 92.31 102 TRP A CA 1
ATOM 774 C C . TRP A 1 102 ? 26.404 0.586 -24.845 1.00 92.31 102 TRP A C 1
ATOM 776 O O . TRP A 1 102 ? 26.993 1.480 -25.449 1.00 92.31 102 TRP A O 1
ATOM 786 N N . SER A 1 103 ? 26.323 0.557 -23.514 1.00 90.44 103 SER A N 1
ATOM 787 C CA . SER A 1 103 ? 26.903 1.565 -22.634 1.00 90.44 103 SER A CA 1
ATOM 788 C C . SER A 1 103 ? 27.990 0.950 -21.763 1.00 90.44 103 SER A C 1
ATOM 790 O O . SER A 1 103 ? 27.849 -0.154 -21.249 1.00 90.44 103 SER A O 1
ATOM 792 N N . ILE A 1 104 ? 29.064 1.703 -21.541 1.00 90.12 104 ILE A N 1
ATOM 793 C CA . ILE A 1 104 ? 30.095 1.362 -20.548 1.00 90.12 104 ILE A CA 1
ATOM 794 C C . ILE A 1 104 ? 29.744 1.869 -19.138 1.00 90.12 104 ILE A C 1
ATOM 796 O O . ILE A 1 104 ? 30.482 1.614 -18.190 1.00 90.12 104 ILE A O 1
ATOM 800 N N 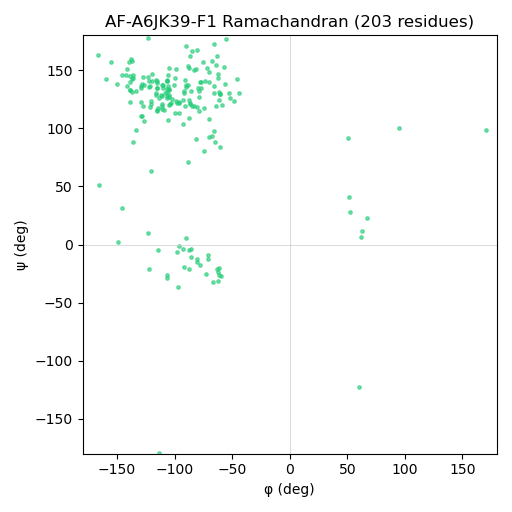. TYR A 1 105 ? 28.630 2.595 -19.005 1.00 93.00 105 TYR A N 1
ATOM 801 C CA . TYR A 1 105 ? 28.109 3.124 -17.746 1.00 93.00 105 TYR A CA 1
ATOM 802 C C . TYR A 1 105 ? 26.694 2.613 -17.487 1.00 93.00 105 TYR A C 1
ATOM 804 O O . TYR A 1 105 ? 25.859 2.580 -18.397 1.00 93.00 105 TYR A O 1
ATOM 812 N N . SER A 1 10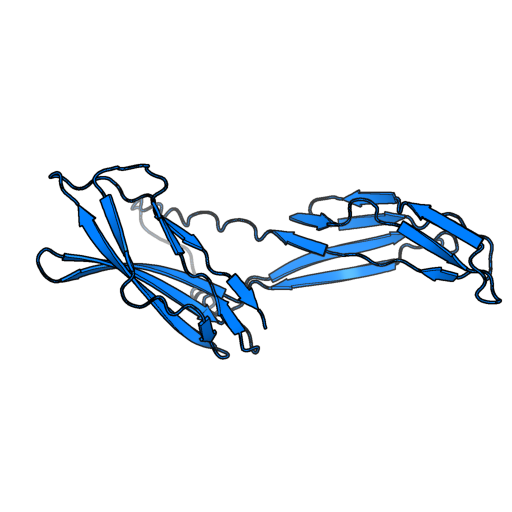6 ? 26.407 2.295 -16.230 1.00 93.12 106 SER A N 1
ATOM 813 C CA . SER A 1 106 ? 25.061 1.950 -15.782 1.00 93.12 106 SER A CA 1
ATOM 814 C C . SER A 1 106 ? 24.198 3.202 -15.627 1.00 93.12 106 SER A C 1
ATOM 816 O O . SER A 1 106 ? 24.655 4.233 -15.128 1.00 93.12 106 SER A O 1
ATOM 818 N N . THR A 1 107 ? 22.930 3.115 -16.028 1.00 93.31 107 THR A N 1
ATOM 819 C CA . THR A 1 107 ? 21.946 4.183 -15.799 1.00 93.31 107 THR A CA 1
ATOM 820 C C . THR A 1 107 ? 21.301 3.990 -14.437 1.00 93.31 107 THR A C 1
ATOM 822 O O . THR A 1 107 ? 20.737 2.934 -14.172 1.00 93.31 107 THR A O 1
ATOM 825 N N . VAL A 1 108 ? 21.358 5.003 -13.574 1.00 92.31 108 VAL A N 1
ATOM 826 C CA . VAL A 1 108 ? 20.791 4.920 -12.224 1.00 92.31 108 VAL A CA 1
ATOM 827 C C . VAL A 1 108 ? 19.460 5.659 -12.162 1.00 92.31 108 VAL A C 1
ATOM 829 O O . VAL A 1 108 ? 19.390 6.849 -12.462 1.00 92.31 108 VAL A O 1
ATOM 832 N N . ILE A 1 109 ? 18.420 4.960 -11.719 1.00 91.31 109 ILE A N 1
ATOM 833 C CA . ILE A 1 109 ? 17.075 5.478 -11.477 1.00 91.31 109 ILE A CA 1
ATOM 834 C C . ILE A 1 109 ? 16.825 5.469 -9.969 1.00 91.31 109 ILE A C 1
ATOM 836 O O . ILE A 1 109 ? 17.016 4.450 -9.305 1.00 91.31 109 ILE A O 1
ATOM 840 N N . ALA A 1 110 ? 16.408 6.605 -9.416 1.00 90.81 110 ALA A N 1
ATOM 841 C CA . ALA A 1 110 ? 15.972 6.695 -8.028 1.00 90.81 110 ALA A CA 1
ATOM 842 C C . ALA A 1 110 ? 14.457 6.472 -7.946 1.00 90.81 110 ALA A C 1
ATOM 844 O O . ALA A 1 110 ? 13.699 7.107 -8.676 1.00 90.81 110 ALA A O 1
ATOM 845 N N . LEU A 1 111 ? 14.036 5.580 -7.055 1.00 89.31 111 LEU A N 1
ATOM 846 C CA . LEU A 1 111 ? 12.643 5.304 -6.727 1.00 89.31 111 LEU A CA 1
ATOM 847 C C . LEU A 1 111 ? 12.398 5.703 -5.272 1.00 89.31 111 LEU A C 1
ATOM 849 O O . LEU A 1 111 ? 13.190 5.347 -4.400 1.00 89.31 111 LEU A O 1
ATOM 853 N N . THR A 1 112 ? 11.292 6.392 -5.010 1.00 88.12 112 THR A N 1
ATOM 854 C CA . THR A 1 112 ? 10.886 6.792 -3.658 1.00 88.12 112 THR A CA 1
ATOM 855 C C . THR A 1 112 ? 9.514 6.206 -3.365 1.00 88.12 112 THR A C 1
ATOM 857 O O . THR A 1 112 ? 8.540 6.508 -4.052 1.00 88.12 112 THR A O 1
ATOM 860 N N . PHE A 1 113 ? 9.442 5.358 -2.341 1.00 86.62 113 PHE A N 1
ATOM 861 C CA . PHE A 1 113 ? 8.212 4.714 -1.888 1.00 86.62 113 PHE A CA 1
ATOM 862 C C . PHE A 1 113 ? 7.723 5.394 -0.625 1.00 86.62 113 PHE A C 1
ATOM 864 O O . PHE A 1 113 ? 8.432 5.398 0.378 1.00 86.62 113 PHE A O 1
ATOM 871 N N . SER A 1 114 ? 6.510 5.928 -0.654 1.00 86.94 114 SER A N 1
ATOM 872 C CA . SER A 1 114 ? 5.957 6.693 0.459 1.00 86.94 114 SER A CA 1
ATOM 873 C C . SER A 1 114 ? 4.775 5.949 1.064 1.00 86.94 114 SER A C 1
ATOM 875 O O . SER A 1 114 ? 3.836 5.608 0.350 1.00 86.94 114 SER A O 1
ATOM 877 N N . VAL A 1 115 ? 4.798 5.714 2.376 1.00 88.62 115 VAL A N 1
ATOM 878 C CA . VAL A 1 115 ? 3.653 5.144 3.098 1.00 88.62 115 VAL A CA 1
ATOM 879 C C . VAL A 1 115 ? 2.636 6.265 3.345 1.00 88.62 115 VAL A C 1
ATOM 881 O O . VAL A 1 115 ? 2.961 7.213 4.066 1.00 88.62 115 VAL A O 1
ATOM 884 N N . PRO A 1 116 ? 1.427 6.200 2.754 1.00 90.62 116 PRO A N 1
ATOM 885 C CA . PRO A 1 116 ? 0.488 7.320 2.775 1.00 90.62 116 PRO A CA 1
ATOM 886 C C . PRO A 1 116 ? -0.307 7.426 4.071 1.00 90.62 116 PRO A C 1
ATOM 888 O O . PRO A 1 116 ? -0.928 8.459 4.304 1.00 90.62 116 PRO A O 1
ATOM 891 N N . PHE A 1 117 ? -0.278 6.401 4.924 1.00 92.69 117 PHE A N 1
ATOM 892 C CA . PHE A 1 117 ? -1.089 6.364 6.131 1.00 92.69 117 PHE A CA 1
ATOM 893 C C . PHE A 1 117 ? -0.264 6.272 7.404 1.00 92.69 117 PHE A C 1
ATOM 895 O O . PHE A 1 117 ? 0.754 5.583 7.471 1.00 92.69 117 PHE A O 1
ATOM 902 N N . ARG A 1 118 ? -0.786 6.906 8.450 1.00 92.31 118 ARG A N 1
ATOM 903 C CA . ARG A 1 118 ? -0.408 6.655 9.838 1.00 92.31 118 ARG A CA 1
ATOM 904 C C . ARG A 1 118 ? -1.564 5.971 10.547 1.00 92.31 118 ARG A C 1
ATOM 906 O O . ARG A 1 118 ? -2.705 6.408 10.430 1.00 92.31 118 ARG A O 1
ATOM 913 N N . THR A 1 119 ? -1.260 4.930 11.312 1.00 92.69 119 THR A N 1
ATOM 914 C CA . THR A 1 119 ? -2.253 4.191 12.094 1.00 92.69 119 THR A CA 1
ATOM 915 C C . THR A 1 119 ? -1.986 4.327 13.587 1.00 92.69 119 THR A C 1
ATOM 917 O O . THR A 1 119 ? -0.847 4.170 14.027 1.00 92.69 119 THR A O 1
ATOM 920 N N . ALA A 1 120 ? -3.027 4.590 14.376 1.00 93.69 120 ALA A N 1
ATOM 921 C CA . ALA A 1 120 ? -2.957 4.608 15.835 1.00 93.69 120 ALA A CA 1
ATOM 922 C C . ALA A 1 120 ? -4.064 3.738 16.434 1.00 93.69 120 ALA A C 1
ATOM 924 O O . ALA A 1 120 ? -5.214 3.801 16.000 1.00 93.69 120 ALA A O 1
ATOM 925 N N . HIS A 1 121 ? -3.716 2.944 17.445 1.00 94.19 121 HIS A N 1
ATOM 926 C CA . HIS A 1 121 ? -4.648 2.074 18.156 1.00 94.19 121 HIS A CA 1
ATOM 927 C C . HIS A 1 121 ? -4.933 2.645 19.543 1.00 94.19 121 HIS A C 1
ATOM 929 O O . HIS A 1 121 ? -4.039 3.159 20.214 1.00 94.19 121 HIS A O 1
ATOM 935 N N . SER A 1 122 ? -6.180 2.565 19.989 1.00 95.19 122 SER A N 1
ATOM 936 C CA . SER A 1 122 ? -6.591 3.005 21.320 1.00 95.19 122 SER A CA 1
ATOM 937 C C . SER A 1 122 ? -7.617 2.045 21.901 1.00 95.19 122 SER A C 1
ATOM 939 O O . SER A 1 122 ? -8.543 1.621 21.211 1.00 95.19 122 SER A O 1
ATOM 941 N N . LEU A 1 123 ? -7.455 1.710 23.180 1.00 95.44 123 LEU A N 1
ATOM 942 C CA . LEU A 1 123 ? -8.440 0.946 23.938 1.00 95.44 123 LEU A CA 1
ATOM 943 C C . LEU A 1 123 ? -9.319 1.926 24.721 1.00 95.44 123 LEU A C 1
ATOM 945 O O . LEU A 1 123 ? -8.850 2.606 25.632 1.00 95.44 123 LEU A O 1
ATOM 949 N N . LEU A 1 124 ? -10.596 2.001 24.364 1.00 95.94 124 LEU A N 1
ATOM 950 C CA . LEU A 1 124 ? -11.583 2.864 25.001 1.00 95.94 124 LEU A CA 1
ATOM 951 C C . LEU A 1 124 ? -12.411 2.065 26.011 1.00 95.94 124 LEU A C 1
ATOM 953 O O . LEU A 1 124 ? -12.640 0.865 25.854 1.00 95.94 124 LEU A O 1
ATOM 957 N N . SER A 1 125 ? -12.889 2.742 27.052 1.00 95.38 125 SER A N 1
ATOM 958 C CA . SER A 1 125 ? -13.762 2.161 28.075 1.00 95.38 125 SER A CA 1
ATOM 959 C C . SER A 1 125 ? -14.990 3.033 28.286 1.00 95.38 125 SER A C 1
ATOM 961 O O . SER A 1 125 ? -14.860 4.242 28.455 1.00 95.38 125 SER A O 1
ATOM 963 N N . ALA A 1 126 ? -16.165 2.410 28.353 1.00 95.25 126 ALA A N 1
ATOM 964 C CA . ALA A 1 126 ? -17.401 3.063 28.777 1.00 95.25 126 ALA A CA 1
ATOM 965 C C . ALA A 1 126 ? -18.124 2.157 29.782 1.00 95.25 126 ALA A C 1
ATOM 967 O O . ALA A 1 126 ? -18.774 1.177 29.413 1.00 95.25 126 ALA A O 1
ATOM 968 N N . GLY A 1 127 ? -17.952 2.445 31.075 1.00 92.50 127 GLY A N 1
ATOM 969 C CA . GLY A 1 127 ? -18.402 1.556 32.146 1.00 92.50 127 GLY A CA 1
ATOM 970 C C . GLY A 1 127 ? -17.729 0.183 32.051 1.00 92.50 127 GLY A C 1
ATOM 971 O O . GLY A 1 127 ? -16.500 0.080 32.044 1.00 92.50 127 GLY A O 1
ATOM 972 N N . THR A 1 128 ? -18.536 -0.873 31.949 1.00 89.69 128 THR A N 1
ATOM 973 C CA . THR A 1 128 ? -18.060 -2.260 31.817 1.00 89.69 128 THR A CA 1
ATOM 974 C C . THR A 1 128 ? -17.650 -2.629 30.392 1.00 89.69 128 THR A C 1
ATOM 976 O O . THR A 1 128 ? -16.946 -3.617 30.201 1.00 89.69 128 THR A O 1
ATOM 979 N N . ARG A 1 129 ? -18.029 -1.830 29.389 1.00 93.69 129 ARG A N 1
ATOM 980 C CA . ARG A 1 129 ? -17.728 -2.107 27.981 1.00 93.69 129 ARG A CA 1
ATOM 981 C C . ARG A 1 129 ? -16.329 -1.633 27.604 1.00 93.69 129 ARG A C 1
ATOM 983 O O . ARG A 1 129 ? -15.805 -0.664 28.170 1.00 93.69 129 ARG A O 1
ATOM 990 N N . LYS A 1 130 ? -15.730 -2.324 26.639 1.00 95.06 130 LYS A N 1
ATOM 991 C CA . LYS A 1 130 ? -14.404 -2.031 26.089 1.00 95.06 130 LYS A CA 1
ATOM 992 C C . LYS A 1 130 ? -14.509 -1.934 24.574 1.00 95.06 130 LYS A C 1
ATOM 994 O O . LYS A 1 130 ? -15.270 -2.681 23.966 1.00 95.06 130 LYS A O 1
ATOM 999 N N . TYR A 1 131 ? -13.738 -1.033 23.981 1.00 95.69 131 TYR A N 1
ATOM 1000 C CA . TYR A 1 131 ? -13.714 -0.839 22.535 1.00 95.69 131 TYR A CA 1
ATOM 1001 C C . TYR A 1 131 ? -12.285 -0.681 22.046 1.00 95.69 131 TYR A C 1
ATOM 1003 O O . TYR A 1 131 ? -11.483 -0.020 22.698 1.00 95.69 131 TYR A O 1
ATOM 1011 N N . VAL A 1 132 ? -11.975 -1.232 20.881 1.00 95.94 132 VAL A N 1
ATOM 1012 C CA . VAL A 1 132 ? -10.751 -0.904 20.150 1.00 95.94 132 VAL A CA 1
ATOM 1013 C C . VAL A 1 132 ? -11.114 0.115 19.089 1.00 95.94 132 VAL A C 1
ATOM 1015 O O . VAL A 1 132 ? -11.981 -0.136 18.256 1.00 95.94 132 VAL A O 1
ATOM 1018 N N . GLN A 1 133 ? -10.437 1.256 19.124 1.00 96.19 133 GLN A N 1
ATOM 1019 C CA . GLN A 1 133 ? -10.480 2.262 18.078 1.00 96.19 133 GLN A CA 1
ATOM 1020 C C . GLN A 1 133 ? -9.167 2.230 17.298 1.00 96.19 133 GLN A C 1
ATOM 1022 O O . GLN A 1 133 ? -8.084 2.252 17.884 1.00 96.19 133 GLN A O 1
ATOM 1027 N N . VAL A 1 134 ? -9.274 2.202 15.975 1.00 96.12 134 VAL A N 1
ATOM 1028 C CA . VAL A 1 134 ? -8.158 2.351 15.046 1.00 96.12 134 VAL A CA 1
ATOM 1029 C C . VAL A 1 134 ? -8.361 3.641 14.266 1.00 96.12 134 VAL A C 1
ATOM 1031 O O . VAL A 1 134 ? -9.352 3.788 13.557 1.00 96.12 134 VAL A O 1
ATOM 1034 N N . CYS A 1 135 ? -7.437 4.583 14.416 1.00 95.12 135 CYS A N 1
ATOM 1035 C CA . CYS A 1 135 ? -7.379 5.800 13.616 1.00 95.12 135 CYS A CA 1
ATOM 1036 C C . CYS A 1 135 ? -6.454 5.561 12.425 1.00 95.12 135 CYS A C 1
ATOM 1038 O O . CYS A 1 135 ? -5.294 5.201 12.626 1.00 95.12 135 CYS A O 1
ATOM 1040 N N . VAL A 1 136 ? -6.955 5.778 11.212 1.00 95.25 136 VAL A N 1
ATOM 1041 C CA . VAL A 1 136 ? -6.170 5.815 9.976 1.00 95.25 136 VAL A CA 1
ATOM 1042 C C . VAL A 1 136 ? -6.129 7.261 9.505 1.00 95.25 136 VAL A C 1
ATOM 1044 O O . VAL A 1 136 ? -7.163 7.842 9.188 1.00 95.25 136 VAL A O 1
ATOM 1047 N N . GLN A 1 137 ? -4.941 7.854 9.481 1.00 95.25 137 GLN A N 1
ATOM 1048 C CA . GLN A 1 137 ? -4.714 9.218 9.021 1.00 95.25 137 GLN A CA 1
ATOM 1049 C C . GLN A 1 137 ? -4.019 9.203 7.663 1.00 9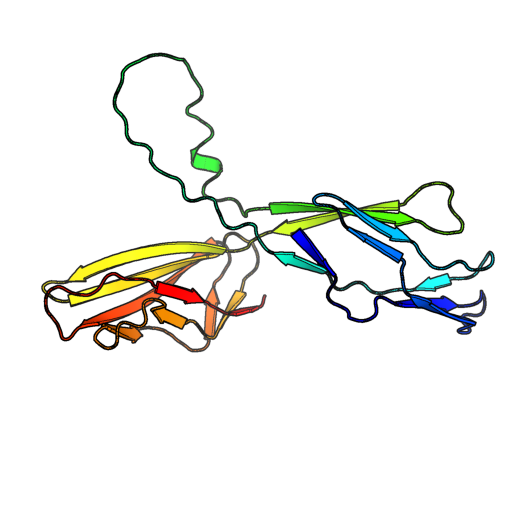5.25 137 GLN A C 1
ATOM 1051 O O . GLN A 1 137 ? -2.962 8.589 7.532 1.00 95.25 137 GLN A O 1
ATOM 1056 N N . ASN A 1 138 ? -4.574 9.915 6.686 1.00 94.81 138 ASN A N 1
ATOM 1057 C CA . ASN A 1 138 ? -3.941 10.148 5.393 1.00 94.81 138 ASN A CA 1
ATOM 1058 C C . ASN A 1 138 ? -2.919 11.283 5.519 1.00 94.81 138 ASN A C 1
ATOM 1060 O O . ASN A 1 138 ? -3.263 12.405 5.878 1.00 94.81 138 ASN A O 1
ATOM 1064 N N . LEU A 1 139 ? -1.654 10.975 5.258 1.00 93.50 139 LEU A N 1
ATOM 1065 C CA . LEU A 1 139 ? -0.533 11.916 5.288 1.00 93.50 139 LEU A CA 1
ATOM 1066 C C . LEU A 1 139 ? -0.171 12.447 3.897 1.00 93.50 139 LEU A C 1
ATOM 1068 O O . LEU A 1 139 ? 0.706 13.303 3.783 1.00 93.50 139 LEU A O 1
ATOM 1072 N N . SER A 1 140 ? -0.800 11.922 2.848 1.00 91.31 140 SER A N 1
ATOM 1073 C CA . SER A 1 140 ? -0.543 12.325 1.471 1.00 91.31 140 SER A CA 1
ATOM 1074 C C . SER A 1 140 ? -1.453 13.477 1.033 1.00 91.31 140 SER A C 1
ATOM 1076 O O . SER A 1 140 ? -2.414 13.826 1.716 1.00 91.31 140 SER A O 1
ATOM 1078 N N . GLU A 1 141 ? -1.158 14.037 -0.141 1.00 91.19 141 GLU A N 1
ATOM 1079 C CA . GLU A 1 141 ? -2.030 15.006 -0.816 1.00 91.19 141 GLU A CA 1
ATOM 1080 C C . GLU A 1 141 ? -3.091 14.349 -1.716 1.00 91.19 141 GLU A C 1
ATOM 1082 O O . GLU A 1 141 ? -3.923 15.056 -2.278 1.00 91.19 141 GLU A O 1
ATOM 1087 N N . LEU A 1 142 ? -3.050 13.023 -1.871 1.00 93.06 142 LEU A N 1
ATOM 1088 C CA . LEU A 1 142 ? -4.042 12.256 -2.619 1.00 93.06 142 LEU A CA 1
ATOM 1089 C C . LEU A 1 142 ? -5.198 11.871 -1.705 1.00 93.06 142 LEU A C 1
ATOM 1091 O O . LEU A 1 142 ? -5.011 11.688 -0.502 1.00 93.06 142 LEU A O 1
ATOM 1095 N N . ASP A 1 143 ? -6.371 11.701 -2.293 1.00 95.69 143 ASP A N 1
ATOM 1096 C CA . ASP A 1 143 ? -7.504 11.073 -1.628 1.00 95.69 143 ASP A CA 1
ATOM 1097 C C . ASP A 1 143 ? -7.435 9.558 -1.861 1.00 95.69 143 ASP A C 1
ATOM 1099 O O . ASP A 1 143 ? -6.840 9.113 -2.840 1.00 95.69 143 ASP A O 1
ATOM 1103 N N . PHE A 1 144 ? -8.002 8.766 -0.951 1.00 95.56 144 PHE A N 1
ATOM 1104 C CA . PHE A 1 144 ? -8.045 7.310 -1.101 1.00 95.56 144 PHE A CA 1
ATOM 1105 C C . PHE A 1 144 ? -9.410 6.751 -0.742 1.00 95.56 144 PHE A C 1
ATOM 1107 O O . PHE A 1 144 ? -10.052 7.197 0.210 1.00 95.56 144 PHE A O 1
ATOM 1114 N N . GLU A 1 145 ? -9.809 5.702 -1.443 1.00 96.06 145 GLU A N 1
ATOM 1115 C CA . GLU A 1 145 ? -10.907 4.843 -1.036 1.00 96.06 145 GLU A CA 1
ATOM 1116 C C . GLU A 1 145 ? -10.364 3.694 -0.181 1.00 96.06 145 GLU A C 1
ATOM 1118 O O . GLU A 1 145 ? -9.533 2.901 -0.624 1.00 96.06 145 GLU A O 1
ATOM 1123 N N . LEU A 1 146 ? -10.821 3.617 1.067 1.00 95.06 146 LEU A N 1
ATOM 1124 C CA . LEU A 1 146 ? -10.535 2.529 1.993 1.00 95.06 146 LEU A CA 1
ATOM 1125 C C . LEU A 1 146 ? -11.598 1.446 1.855 1.00 95.06 146 LEU A C 1
ATOM 1127 O O . LEU A 1 146 ? -12.788 1.755 1.818 1.00 95.06 146 LEU A O 1
ATOM 1131 N N . SER A 1 147 ? -11.180 0.186 1.844 1.00 94.31 147 SER A N 1
ATOM 1132 C CA . SER A 1 147 ? -12.066 -0.973 1.706 1.00 94.31 147 SER A CA 1
ATOM 1133 C C . SER A 1 147 ? -11.683 -2.106 2.654 1.00 94.31 147 SER A C 1
ATOM 1135 O O . SER A 1 147 ? -10.566 -2.155 3.173 1.00 94.31 147 SER A O 1
ATOM 1137 N N . ASP A 1 148 ? -12.630 -3.011 2.909 1.00 91.56 148 ASP A N 1
ATOM 1138 C CA . ASP A 1 148 ? -12.400 -4.276 3.620 1.00 91.56 148 ASP A CA 1
ATOM 1139 C C . ASP A 1 148 ? -11.676 -4.124 4.973 1.00 91.56 148 ASP A C 1
ATOM 1141 O O . ASP A 1 148 ? -10.797 -4.910 5.338 1.00 91.56 148 ASP A O 1
ATOM 1145 N N . SER A 1 149 ? -12.037 -3.090 5.743 1.00 92.62 149 SER A N 1
ATOM 1146 C CA . SER A 1 149 ? -11.461 -2.859 7.068 1.00 92.62 149 SER A CA 1
ATOM 1147 C C . SER A 1 149 ? -11.775 -4.031 8.000 1.00 92.62 149 SER A C 1
ATOM 1149 O O . SER A 1 149 ? -12.946 -4.345 8.234 1.00 92.62 149 SER A O 1
ATOM 1151 N N . ASN A 1 150 ? -10.744 -4.638 8.579 1.00 93.25 150 ASN A N 1
ATOM 1152 C CA . ASN A 1 150 ? -10.885 -5.803 9.439 1.00 93.25 150 ASN A CA 1
ATOM 1153 C C . ASN A 1 150 ? -9.959 -5.710 10.655 1.00 93.25 150 ASN A C 1
ATOM 1155 O O . ASN A 1 150 ? -8.834 -5.213 10.571 1.00 93.25 150 ASN A O 1
ATOM 1159 N N . LEU A 1 151 ? -10.441 -6.219 11.786 1.00 93.19 151 LEU A N 1
ATOM 1160 C CA . LEU A 1 151 ? -9.678 -6.361 13.016 1.00 93.19 151 LEU A CA 1
ATOM 1161 C C . LEU A 1 151 ? -9.810 -7.805 13.496 1.00 93.19 151 LEU A C 1
ATOM 1163 O O . LEU A 1 151 ? -10.875 -8.232 13.936 1.00 93.19 151 LEU A O 1
ATOM 1167 N N . GLU A 1 152 ? -8.714 -8.550 13.411 1.00 91.81 152 GLU A N 1
ATOM 1168 C CA . GLU A 1 152 ? -8.658 -9.963 13.789 1.00 91.81 152 GLU A CA 1
ATOM 1169 C C . GLU A 1 152 ? -7.900 -10.136 15.101 1.00 91.81 152 GLU A C 1
ATOM 1171 O O . GLU A 1 152 ? -6.861 -9.506 15.284 1.00 91.81 152 GLU A O 1
ATOM 1176 N N . ASP A 1 153 ? -8.344 -11.045 15.970 1.00 89.25 153 ASP A N 1
ATOM 1177 C CA . ASP A 1 153 ? -7.519 -11.523 17.083 1.00 89.25 153 ASP A CA 1
ATOM 1178 C C . ASP A 1 153 ? -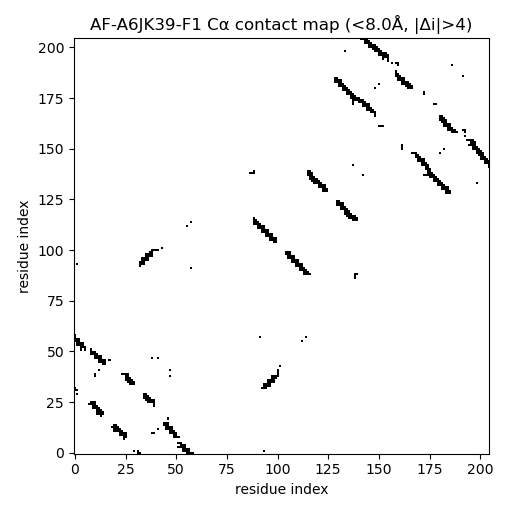6.642 -12.703 16.631 1.00 89.25 153 ASP A C 1
ATOM 1180 O O . ASP A 1 153 ? -7.139 -13.737 16.181 1.00 89.25 153 ASP A O 1
ATOM 1184 N N . LYS A 1 154 ? -5.320 -12.551 16.743 1.00 87.00 154 LYS A N 1
ATOM 1185 C CA . LYS A 1 154 ? -4.327 -13.599 16.464 1.00 87.00 154 LYS A CA 1
ATOM 1186 C C . LYS A 1 154 ? -4.067 -14.512 17.657 1.00 87.00 154 LYS A C 1
ATOM 1188 O O . LYS A 1 154 ? -3.435 -15.549 17.483 1.00 87.00 154 LYS A O 1
ATOM 1193 N N . GLY A 1 155 ? -4.564 -14.164 18.845 1.00 77.19 155 GLY A N 1
ATOM 1194 C CA . GLY A 1 155 ? -4.415 -14.967 20.057 1.00 77.19 155 GLY A CA 1
ATOM 1195 C C . GLY A 1 155 ? -5.243 -16.254 20.060 1.00 77.19 155 GLY A C 1
ATOM 1196 O O . GLY A 1 155 ? -5.055 -17.081 20.948 1.00 77.19 155 GLY A O 1
ATOM 1197 N N . HIS A 1 156 ? -6.138 -16.440 19.078 1.00 68.00 156 HIS A N 1
ATOM 1198 C CA . HIS A 1 156 ? -7.083 -17.561 18.993 1.00 68.00 156 HIS A CA 1
ATOM 1199 C C . HIS A 1 156 ? -7.918 -17.755 20.272 1.00 68.00 156 HIS A C 1
ATOM 1201 O O . HIS A 1 156 ? -8.356 -18.869 20.567 1.00 68.00 156 HIS A O 1
ATOM 1207 N N . ALA A 1 157 ? -8.162 -16.685 21.034 1.00 73.81 157 ALA A N 1
ATOM 1208 C CA . ALA A 1 157 ? -8.993 -16.762 22.222 1.00 73.81 157 ALA A CA 1
ATOM 1209 C C . ALA A 1 157 ? -10.452 -16.996 21.799 1.00 73.81 157 ALA A C 1
ATOM 1211 O O . ALA A 1 157 ? -11.112 -16.097 21.284 1.00 73.81 157 ALA A O 1
ATOM 1212 N N . THR A 1 158 ? -10.977 -18.203 22.024 1.00 77.06 158 THR A N 1
ATOM 1213 C CA . THR A 1 158 ? -12.365 -18.568 21.667 1.00 77.06 158 THR A CA 1
ATOM 1214 C C . THR A 1 158 ? -13.409 -17.732 22.399 1.00 77.06 158 THR A C 1
ATOM 1216 O O . THR A 1 158 ? -14.536 -17.580 21.931 1.00 77.06 158 THR A O 1
ATOM 1219 N N . ASP A 1 159 ? -13.014 -17.183 23.541 1.00 84.19 159 ASP A N 1
ATOM 1220 C CA . ASP A 1 159 ? -13.874 -16.446 24.454 1.00 84.19 159 ASP A CA 1
ATOM 1221 C C . ASP A 1 159 ? -13.877 -14.941 24.193 1.00 84.19 159 ASP A C 1
ATOM 1223 O O . ASP A 1 159 ? -14.634 -14.233 24.847 1.00 84.19 159 ASP A O 1
ATOM 1227 N N . LEU A 1 160 ? -13.063 -14.442 23.254 1.00 89.00 160 LEU A N 1
ATOM 1228 C CA . LEU A 1 160 ? -13.003 -13.035 22.863 1.00 89.00 160 LEU A CA 1
ATOM 1229 C C . LEU A 1 160 ? -13.686 -12.836 21.509 1.00 89.00 160 LEU A C 1
ATOM 1231 O O . LEU A 1 160 ? -13.415 -13.546 20.542 1.00 89.00 160 LEU A O 1
ATOM 1235 N N . ARG A 1 161 ? -14.544 -11.821 21.404 1.00 91.62 161 ARG A N 1
ATOM 1236 C CA . ARG A 1 161 ? -15.136 -11.405 20.128 1.00 91.62 161 ARG A CA 1
ATOM 1237 C C . ARG A 1 161 ? -14.947 -9.912 19.908 1.00 91.62 161 ARG A C 1
ATOM 1239 O O . ARG A 1 161 ? -15.142 -9.111 20.822 1.00 91.62 161 ARG A O 1
ATOM 1246 N N . LEU A 1 162 ? -14.612 -9.571 18.667 1.00 92.94 162 LEU A N 1
ATOM 1247 C CA . LEU A 1 162 ? -14.488 -8.210 18.160 1.00 92.94 162 LEU A CA 1
ATOM 1248 C C . LEU A 1 162 ? -15.701 -7.924 17.275 1.00 92.94 162 LEU A C 1
ATOM 1250 O O . LEU A 1 162 ? -15.823 -8.479 16.183 1.00 92.94 162 LEU A O 1
ATOM 1254 N N . VAL A 1 163 ? -16.625 -7.097 17.759 1.00 94.31 163 VAL A N 1
ATOM 1255 C CA . VAL A 1 163 ? -17.860 -6.760 17.040 1.00 94.31 163 VAL A CA 1
ATOM 1256 C C . VAL A 1 163 ? -17.684 -5.399 16.365 1.00 94.31 163 VAL A C 1
ATOM 1258 O O . VAL A 1 163 ? -17.555 -4.402 17.076 1.00 94.31 163 VAL A O 1
ATOM 1261 N N . PRO A 1 164 ? -17.655 -5.315 15.022 1.00 94.12 164 PRO A N 1
ATOM 1262 C CA . PRO A 1 164 ? -17.502 -4.039 14.329 1.00 94.12 164 PRO A CA 1
ATOM 1263 C C . PRO A 1 164 ? -18.713 -3.134 14.574 1.00 94.12 164 PRO A C 1
ATOM 1265 O O . PRO A 1 164 ? -19.854 -3.588 14.496 1.00 94.12 164 PRO A O 1
ATOM 1268 N N . LEU A 1 165 ? -18.469 -1.849 14.839 1.00 92.81 165 LEU A N 1
ATOM 1269 C CA . LEU A 1 165 ? -19.530 -0.863 15.078 1.00 92.81 165 LEU A CA 1
ATOM 1270 C C . LEU A 1 165 ? -19.726 0.116 13.918 1.00 92.81 165 LEU A C 1
ATOM 1272 O O . LEU A 1 165 ? -20.828 0.627 13.736 1.00 92.81 165 LEU A O 1
ATOM 1276 N N . ASN A 1 166 ? -18.677 0.410 13.149 1.00 86.38 166 ASN A N 1
ATOM 1277 C CA . ASN A 1 166 ? -18.723 1.436 12.102 1.00 86.38 166 ASN A CA 1
ATOM 1278 C C . ASN A 1 166 ? -17.857 1.110 10.870 1.00 86.38 166 ASN A C 1
ATOM 1280 O O . ASN A 1 166 ? -17.354 2.013 10.202 1.00 86.38 166 ASN A O 1
ATOM 1284 N N . THR A 1 167 ? -17.703 -0.175 10.549 1.00 72.94 167 THR A N 1
ATOM 1285 C CA . THR A 1 167 ? -17.019 -0.623 9.329 1.00 72.94 167 THR A CA 1
ATOM 1286 C C . THR A 1 167 ? -17.978 -0.540 8.139 1.00 72.94 167 THR A C 1
ATOM 1288 O O . THR A 1 167 ? -18.736 -1.474 7.871 1.00 72.94 167 THR A O 1
ATOM 1291 N N . GLN A 1 168 ? -17.989 0.596 7.441 1.00 77.94 168 GLN A N 1
ATOM 1292 C CA . GLN A 1 168 ? -18.569 0.649 6.096 1.00 77.94 168 GLN A CA 1
ATOM 1293 C C . GLN A 1 168 ? -17.663 -0.129 5.134 1.00 77.94 168 GLN A C 1
ATOM 1295 O O . GLN A 1 168 ? -16.452 -0.173 5.333 1.00 77.94 168 GLN A O 1
ATOM 1300 N N . SER A 1 169 ? -18.245 -0.739 4.099 1.00 75.12 169 SER A N 1
ATOM 1301 C CA . SER A 1 169 ? -17.479 -1.504 3.105 1.00 75.12 169 SER A CA 1
ATOM 1302 C C . SER A 1 169 ? -16.481 -0.638 2.339 1.00 75.12 169 SER A C 1
ATOM 1304 O O . SER A 1 169 ? -15.433 -1.133 1.943 1.00 75.12 169 SER A O 1
ATOM 1306 N N . GLN A 1 170 ? -16.817 0.639 2.140 1.00 85.44 170 GLN A N 1
ATOM 1307 C CA . GLN A 1 170 ? -16.019 1.624 1.420 1.00 85.44 170 GLN A CA 1
ATOM 1308 C C . GLN A 1 170 ? -16.068 2.963 2.158 1.00 85.44 170 GLN A C 1
ATOM 1310 O O . GLN A 1 170 ? -17.149 3.410 2.555 1.00 85.44 170 GLN A O 1
ATOM 1315 N N . GLN A 1 171 ? -14.912 3.596 2.360 1.00 91.00 171 GLN A N 1
ATOM 1316 C CA . GLN A 1 171 ? -14.790 4.902 3.012 1.00 91.00 171 GLN A CA 1
ATOM 1317 C C . GLN A 1 171 ? -13.769 5.774 2.291 1.00 91.00 171 GLN A C 1
ATOM 1319 O O . GLN A 1 171 ? -12.603 5.414 2.190 1.00 91.00 171 GLN A O 1
ATOM 1324 N N . LEU A 1 172 ? -14.194 6.949 1.835 1.00 94.00 172 LEU A N 1
ATOM 1325 C CA . LEU A 1 172 ? -13.294 7.934 1.247 1.00 94.00 172 LEU A CA 1
ATOM 1326 C C . LEU A 1 172 ? -12.550 8.685 2.360 1.00 94.00 172 LEU A C 1
ATOM 1328 O O . LEU A 1 172 ? -13.178 9.237 3.266 1.00 94.00 172 LEU A O 1
ATOM 1332 N N . ILE A 1 173 ? -11.221 8.718 2.286 1.00 95.31 173 ILE A N 1
ATOM 1333 C CA . ILE A 1 173 ? -10.359 9.511 3.163 1.00 95.31 173 ILE A CA 1
ATOM 1334 C C . ILE A 1 173 ? -9.631 10.569 2.336 1.00 95.31 173 ILE A C 1
ATOM 1336 O O . ILE A 1 173 ? -8.798 10.251 1.487 1.00 95.31 173 ILE A O 1
ATOM 1340 N N . HIS A 1 174 ? -9.925 11.843 2.595 1.00 95.56 174 HIS A N 1
ATOM 1341 C CA . HIS A 1 174 ? -9.267 12.926 1.870 1.00 95.56 174 HIS A CA 1
ATOM 1342 C C . HIS A 1 174 ? -7.868 13.233 2.421 1.00 95.56 174 HIS A C 1
ATOM 1344 O O . HIS A 1 174 ? -7.507 12.801 3.525 1.00 95.56 174 HIS A O 1
ATOM 1350 N N . SER A 1 175 ? -7.088 14.012 1.670 1.00 92.69 175 SER A N 1
ATOM 1351 C CA . SER A 1 175 ? -5.802 14.565 2.115 1.00 92.69 175 SER A CA 1
ATOM 1352 C C . SER A 1 175 ? -5.885 15.111 3.545 1.00 92.69 175 SER A C 1
ATOM 1354 O O . SER A 1 175 ? -6.795 15.871 3.900 1.00 92.69 175 SER A O 1
ATOM 1356 N N . LYS A 1 176 ? -4.921 14.709 4.385 1.00 90.19 176 LYS A N 1
ATOM 1357 C CA . LYS A 1 176 ? -4.762 15.140 5.790 1.00 90.19 176 LYS A CA 1
ATOM 1358 C C . LYS A 1 176 ? -5.917 14.778 6.732 1.00 90.19 176 LYS A C 1
ATOM 1360 O O . LYS A 1 176 ? -5.893 15.193 7.893 1.00 90.19 176 LYS A O 1
ATOM 1365 N N . GLN A 1 177 ? -6.907 14.009 6.281 1.00 94.94 177 GLN A N 1
ATOM 1366 C CA . GLN A 1 177 ? -8.018 13.571 7.122 1.00 94.94 177 GLN A CA 1
ATOM 1367 C C . GLN A 1 177 ? -7.692 12.308 7.918 1.00 94.94 177 GLN A C 1
ATOM 1369 O O . GLN A 1 177 ? -6.715 11.601 7.665 1.00 94.94 177 GLN A O 1
ATOM 1374 N N . SER A 1 178 ? -8.551 12.033 8.897 1.00 95.06 178 SER A N 1
ATOM 1375 C CA . SER A 1 178 ? -8.518 10.823 9.705 1.00 95.06 178 SER A CA 1
ATOM 1376 C C . SER A 1 178 ? -9.871 10.135 9.671 1.00 95.06 178 SER A C 1
ATOM 1378 O O . SER A 1 178 ? -10.910 10.779 9.816 1.00 95.06 178 SER A O 1
ATOM 1380 N N . VAL A 1 179 ? -9.837 8.817 9.535 1.00 95.06 179 VAL A N 1
ATOM 1381 C CA . VAL A 1 179 ? -10.995 7.935 9.638 1.00 95.06 179 VAL A CA 1
ATOM 1382 C C . VAL A 1 179 ? -10.796 7.026 10.842 1.00 95.06 179 VAL A C 1
ATOM 1384 O O . VAL A 1 179 ? -9.684 6.580 11.127 1.00 95.06 179 VAL A O 1
ATOM 1387 N N . PHE A 1 180 ? -11.877 6.771 11.573 1.00 94.38 180 PHE A N 1
ATOM 1388 C CA . PHE A 1 180 ? -11.851 5.958 12.781 1.00 94.38 180 PHE A CA 1
ATOM 1389 C C . PHE A 1 180 ? -12.687 4.709 12.577 1.00 94.38 180 PHE A C 1
ATOM 1391 O O . PHE A 1 180 ? -13.864 4.800 12.240 1.00 94.38 180 PHE A O 1
ATOM 1398 N N . PHE A 1 181 ? -12.103 3.560 12.875 1.00 95.50 181 PHE A N 1
ATOM 1399 C CA . PHE A 1 181 ? -12.784 2.277 12.906 1.00 95.50 181 PHE A CA 1
ATOM 1400 C C . PHE A 1 181 ? -12.871 1.791 14.351 1.00 95.50 181 PHE A C 1
ATOM 1402 O O . PHE A 1 181 ? -11.914 1.932 15.112 1.00 95.50 181 PHE A O 1
ATOM 1409 N N . VAL A 1 182 ? -14.018 1.256 14.749 1.00 95.88 182 VAL A N 1
ATOM 1410 C CA . VAL A 1 182 ? -14.335 0.917 16.134 1.00 95.88 182 VAL A CA 1
ATOM 1411 C C . VAL A 1 182 ? -14.932 -0.480 16.204 1.00 95.88 182 VAL A C 1
ATOM 1413 O O . VAL A 1 182 ? -15.880 -0.808 15.488 1.00 95.88 182 VAL A O 1
ATOM 1416 N N . TRP A 1 183 ? -14.403 -1.274 17.131 1.00 96.25 183 TRP A N 1
ATOM 1417 C CA . TRP A 1 183 ? -14.921 -2.586 17.496 1.00 96.25 183 TRP A CA 1
ATOM 1418 C C . TRP A 1 183 ? -15.252 -2.616 18.981 1.00 96.25 183 TRP A C 1
ATOM 1420 O O . TRP A 1 183 ? -14.456 -2.165 19.802 1.00 96.25 183 TRP A O 1
ATOM 1430 N N . GLU A 1 184 ? -16.407 -3.169 19.335 1.00 95.94 184 GLU A N 1
ATOM 1431 C CA . GLU A 1 184 ? -16.733 -3.543 20.711 1.00 95.94 184 GLU A CA 1
ATOM 1432 C C . GLU A 1 184 ? -16.063 -4.875 21.052 1.00 95.94 184 GLU A C 1
ATOM 1434 O O . GLU A 1 184 ? -16.090 -5.825 20.266 1.00 95.94 184 GLU A O 1
ATOM 1439 N N . LEU A 1 185 ? -15.448 -4.933 22.230 1.00 94.38 185 LEU A N 1
ATOM 1440 C CA . LEU A 1 185 ? -14.844 -6.141 22.772 1.00 94.38 185 LEU A CA 1
ATOM 1441 C C . LEU A 1 185 ? -15.845 -6.788 23.713 1.00 94.38 185 LEU A C 1
ATOM 1443 O O . LEU A 1 185 ? -16.245 -6.192 24.715 1.00 94.38 185 LEU A O 1
ATOM 1447 N N . THR A 1 186 ? -16.194 -8.033 23.418 1.00 92.94 186 THR A N 1
ATOM 1448 C CA . THR A 1 186 ? -17.028 -8.858 24.292 1.00 92.94 186 THR A CA 1
ATOM 1449 C C . THR A 1 186 ? -16.270 -10.120 24.661 1.00 92.94 186 THR A C 1
ATOM 1451 O O . THR A 1 186 ? -15.660 -10.733 23.782 1.00 92.94 186 THR A O 1
ATOM 1454 N N . TRP A 1 187 ? -16.318 -10.512 25.933 1.00 91.62 187 TRP A N 1
ATOM 1455 C CA . TRP A 1 187 ? -15.700 -11.740 26.421 1.00 91.62 187 TRP A CA 1
ATOM 1456 C C . TRP A 1 187 ? -16.617 -12.495 27.382 1.00 91.62 187 TRP A C 1
ATOM 1458 O O . TRP A 1 187 ? -17.536 -11.908 27.956 1.00 91.62 187 TRP A O 1
ATOM 1468 N N . THR A 1 188 ? -16.384 -13.798 27.538 1.00 88.38 188 THR A N 1
ATOM 1469 C CA . THR A 1 188 ? -17.217 -14.681 28.377 1.00 88.38 188 THR A CA 1
ATOM 1470 C C . THR A 1 188 ? -16.556 -15.099 29.691 1.00 88.38 188 THR A C 1
ATOM 1472 O O . THR A 1 188 ? -17.275 -15.371 30.650 1.00 88.38 188 THR A O 1
ATOM 1475 N N . GLN A 1 189 ? -15.221 -15.135 29.767 1.00 85.75 189 GLN A N 1
ATOM 1476 C CA . GLN A 1 189 ? -14.479 -15.525 30.975 1.00 85.75 189 GLN A CA 1
ATOM 1477 C C . GLN A 1 189 ? -13.828 -14.328 31.676 1.00 85.75 189 GLN A C 1
ATOM 1479 O O . GLN A 1 189 ? -13.283 -13.440 31.024 1.00 85.75 189 GLN A O 1
ATOM 1484 N N . GLU A 1 190 ? -13.848 -14.324 33.011 1.00 85.75 190 GLU A N 1
ATOM 1485 C CA . GLU A 1 190 ? -13.099 -13.366 33.830 1.00 85.75 190 GLU A CA 1
ATOM 1486 C C . GLU A 1 190 ? -11.873 -14.049 34.462 1.00 85.75 190 GLU A C 1
ATOM 1488 O O . GLU A 1 190 ? -12.031 -15.090 35.105 1.00 85.75 190 GLU A O 1
ATOM 1493 N N . PRO A 1 191 ? -10.656 -13.482 34.333 1.00 83.31 191 PRO A N 1
ATOM 1494 C CA . PRO A 1 191 ? -10.318 -12.224 33.657 1.00 83.31 191 PRO A CA 1
ATOM 1495 C C . PRO A 1 191 ? -10.326 -12.336 32.117 1.00 83.31 191 PRO A C 1
ATOM 1497 O O . PRO A 1 191 ? -10.139 -13.431 31.585 1.00 83.31 191 PRO A O 1
ATOM 1500 N N . PRO A 1 192 ? -10.501 -11.214 31.389 1.00 83.62 192 PRO A N 1
ATOM 1501 C CA . PRO A 1 192 ? -10.463 -11.223 29.930 1.00 83.62 192 PRO A CA 1
ATOM 1502 C C . PRO A 1 192 ? -9.087 -11.670 29.402 1.00 83.62 192 PRO A C 1
ATOM 1504 O O . PRO A 1 192 ? -8.061 -11.352 30.015 1.00 83.62 192 PRO A O 1
ATOM 1507 N N . PRO A 1 193 ? -9.045 -12.365 28.252 1.00 85.88 193 PRO A N 1
ATOM 1508 C CA . PRO A 1 193 ? -7.796 -12.796 27.638 1.00 85.88 193 PRO A CA 1
ATOM 1509 C C . PRO A 1 193 ? -6.966 -11.603 27.128 1.00 85.88 193 PRO A C 1
ATOM 1511 O O . PRO A 1 193 ? -7.513 -10.526 26.862 1.00 85.88 193 PRO A O 1
ATOM 1514 N N . PRO A 1 194 ? -5.642 -11.777 26.961 1.00 86.56 194 PRO A N 1
ATOM 1515 C CA . PRO A 1 194 ? -4.792 -10.760 26.356 1.00 86.56 194 PRO A CA 1
ATOM 1516 C C . PRO A 1 194 ? -5.207 -10.494 24.905 1.00 86.56 194 PRO A C 1
ATOM 1518 O O . PRO A 1 194 ? -5.568 -11.409 24.169 1.00 86.56 194 PRO A O 1
ATOM 1521 N N . LEU A 1 195 ? -5.124 -9.232 24.486 1.00 88.19 195 LEU A N 1
ATOM 1522 C CA . LEU A 1 195 ? -5.483 -8.817 23.132 1.00 88.19 195 LEU A CA 1
ATOM 1523 C C . LEU A 1 195 ? -4.288 -8.969 22.197 1.00 88.19 195 LEU A C 1
ATOM 1525 O O . LEU A 1 195 ? -3.265 -8.314 22.398 1.00 88.19 195 LEU A O 1
ATOM 1529 N N . HIS A 1 196 ? -4.443 -9.756 21.133 1.00 89.75 196 HIS A N 1
ATOM 1530 C CA . HIS A 1 196 ? -3.464 -9.821 20.056 1.00 89.75 196 HIS A CA 1
ATOM 1531 C C . HIS A 1 196 ? -4.105 -9.428 18.722 1.00 89.75 196 HIS A C 1
ATOM 1533 O O . HIS A 1 196 ? -4.192 -10.208 17.777 1.00 89.75 196 HIS A O 1
ATOM 1539 N N . CYS A 1 197 ? -4.553 -8.177 18.639 1.00 90.56 197 CYS A N 1
ATOM 1540 C CA . CYS A 1 197 ? -5.272 -7.689 17.469 1.00 90.56 197 CYS A CA 1
ATOM 1541 C C . CYS A 1 197 ? -4.335 -7.364 16.292 1.00 90.56 197 CYS A C 1
ATOM 1543 O O . CYS A 1 197 ? -3.288 -6.740 16.469 1.00 90.56 197 CYS A O 1
ATOM 1545 N N . ARG A 1 198 ? -4.761 -7.707 15.074 1.00 93.00 198 ARG A N 1
ATOM 1546 C CA . ARG A 1 198 ? -4.173 -7.260 13.808 1.00 93.00 198 ARG A CA 1
ATOM 1547 C C . ARG A 1 198 ? -5.229 -6.516 13.003 1.00 93.00 198 ARG A C 1
ATOM 1549 O O . ARG A 1 198 ? -6.255 -7.093 12.652 1.00 93.00 198 ARG A O 1
ATOM 1556 N N . PHE A 1 199 ? -4.949 -5.257 12.694 1.00 93.94 199 PHE A N 1
ATOM 1557 C CA . PHE A 1 199 ? -5.767 -4.455 11.792 1.00 93.94 199 PHE A CA 1
ATOM 1558 C C . PHE A 1 199 ? -5.276 -4.594 10.350 1.00 93.94 199 PHE A C 1
ATOM 1560 O O . PHE A 1 199 ? -4.068 -4.636 10.105 1.00 93.94 199 PHE A O 1
ATOM 1567 N N . SER A 1 200 ? -6.208 -4.638 9.405 1.00 93.75 200 SER A N 1
ATOM 1568 C CA . SER A 1 200 ? -5.938 -4.585 7.969 1.00 93.75 200 SER A CA 1
ATOM 1569 C C . SER A 1 200 ? -7.009 -3.768 7.258 1.00 93.75 200 SER A C 1
ATOM 1571 O O . SER A 1 200 ? -8.176 -3.815 7.641 1.00 93.75 200 SER A O 1
ATOM 1573 N N . VAL A 1 201 ? -6.613 -3.051 6.211 1.00 93.94 201 VAL A N 1
ATOM 1574 C CA . VAL A 1 201 ? -7.511 -2.277 5.350 1.00 93.94 201 VAL A CA 1
ATOM 1575 C C . VAL A 1 201 ? -6.922 -2.235 3.940 1.00 93.94 201 VAL A C 1
ATOM 1577 O O . VAL A 1 201 ? -5.703 -2.112 3.786 1.00 93.94 201 VAL A O 1
ATOM 1580 N N . GLY A 1 202 ? -7.770 -2.387 2.928 1.00 92.94 202 GLY A N 1
ATOM 1581 C CA . GLY A 1 202 ? -7.425 -2.157 1.529 1.00 92.94 202 GLY A CA 1
ATOM 1582 C C . GLY A 1 202 ? -7.497 -0.671 1.197 1.00 92.94 2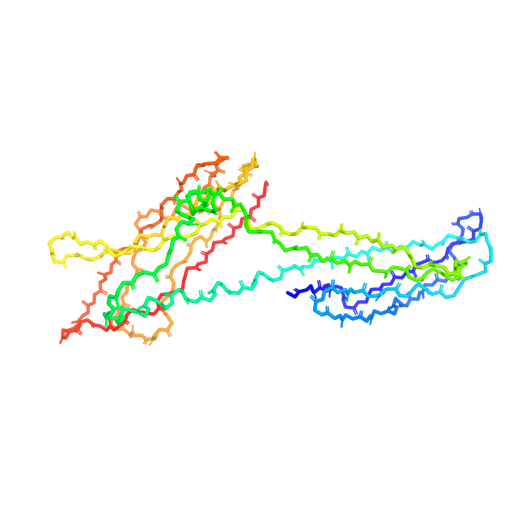02 GLY A C 1
ATOM 1583 O O . GLY A 1 202 ? -8.267 0.067 1.812 1.00 92.94 202 GLY A O 1
ATOM 1584 N N . PHE A 1 203 ? -6.693 -0.214 0.242 1.00 93.38 203 PHE A N 1
ATOM 1585 C CA . PHE A 1 203 ? -6.750 1.169 -0.219 1.00 93.38 203 PHE A CA 1
ATOM 1586 C C . PHE A 1 203 ? -6.446 1.281 -1.711 1.00 93.38 203 PHE A C 1
ATOM 1588 O O . PHE A 1 203 ? -5.594 0.559 -2.234 1.00 93.38 203 PHE A O 1
ATOM 1595 N N . SER A 1 204 ? -7.109 2.227 -2.369 1.00 92.12 204 SER A N 1
ATOM 1596 C CA . SER A 1 204 ? -6.818 2.648 -3.740 1.00 92.12 204 SER A CA 1
ATOM 1597 C C . SER A 1 204 ? -6.908 4.172 -3.853 1.00 92.12 204 SER A C 1
ATOM 1599 O O . SER A 1 204 ? -7.771 4.756 -3.193 1.00 92.12 204 SER A O 1
ATOM 1601 N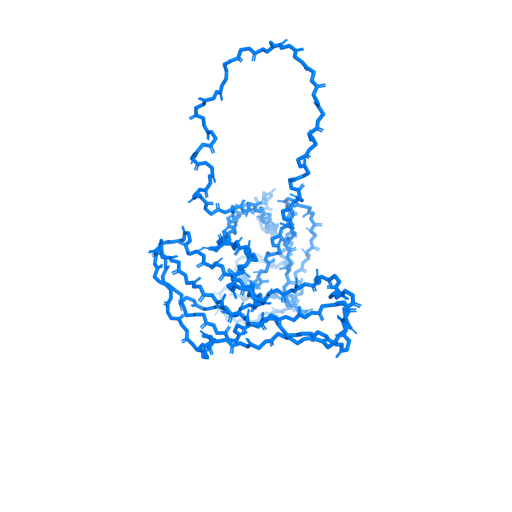 N . PRO A 1 205 ? -6.001 4.820 -4.607 1.00 87.62 205 PRO A N 1
ATOM 1602 C CA . PRO A 1 205 ? -6.103 6.248 -4.906 1.00 87.62 205 PRO A CA 1
ATOM 1603 C C . PRO A 1 205 ? -7.303 6.564 -5.806 1.00 87.62 205 PRO A C 1
ATOM 1605 O O . PRO A 1 205 ? -7.796 5.631 -6.483 1.00 87.62 205 PRO A O 1
#

Organism: Rattus norvegicus (NCBI:txid10116)

Nearest PDB structures (foldseek):
  7u06-assembly1_b  TM=7.011E-01  e=5.524E-02  Saccharomyces cerevisiae
  6bqm-assembly1_A  TM=6.931E-01  e=1.462E-01  Vibrio cholerae O395
  5k93-assembly2_B  TM=5.264E-01  e=3.494E-01  Escherichia coli
  1qpp-assembly1_B  TM=4.455E-01  e=6.139E-01  Escherichia coli
  5vi0-assembly2_B  TM=4.709E-01  e=3.689E+00  Pseudomonas fluorescens

pLDDT: mean 82.02, std 18.45, range [29.25, 96.25]

Sequence (205 aa):
MLILCQAENRAVVYSNTREECSSALLRIQSSDKVTSIGLPTAPAYHVIEFELEVLSLPSAPAAVEDSSILGTPELHRKQKDSQRADHCMVTTDHKVSIDCPWSIYSTVIALTFSVPFRTAHSLLSAGTRKYVQVCVQNLSELDFELSDSNLEDKGHATDLRLVPLNTQSQQLIHSKQSVFFVWELTWTQEPPPPLHCRFSVGFSP